Protein AF-A0A844WPY6-F1 (afdb_monomer)

Mean predicted aligned error: 6.99 Å

Sequence (270 aa):
MSWSEFEYSVANGQPLTLYEFKRQNLYYRYTNADRSIMVNNALWEAIAISDNGLSASSNNNVEIILPVTNKVVSFYRGVPPSTSVKIRIYRMHYHDNQQELRVVWVGNITEVKREKIGEAKIITTNIVNTFGRQGLRLTWGRKCPHALYDSRCKVKARHYVISGLEITALDGKSITFNVPQDINNGYFSGGYIEYEFEGLTERRGIRMHNNNNLSLYGGTYGLSVGLIINVYPGCDNTINTCENKFNNHLNYGGCPHMPGKSPYSITKLF

Foldseek 3Di:
DDPVVQVPDPPNFAKWKKKWKDDPPDIQIATCDPQWDQAPNDIHGYAPKDWPDDDPDDWDWIKIKGFCPDPVNVCQPAFHFQDWIKMWMWMDGPPPPVSDTDTPFIWTFDHWDDPDPGMIITTTGGPVVVVVPDPPPDDAAQFFPDAPCDPLQVQHQVVAKDWFWFFADFDQFKTFTQDDPVDDFFFLAQWWKWFDAPNDITIWGFHGGDHRMTGTDSGQPRHDGGTTMMGTTRDPRHLVCSCPVRVRSVSRRHDNPPDPDDPPPPDPPD

Secondary structure (DSSP, 8-state):
--HHHHHT-SS---EEEEEEEEETTEEEEEESSSS-EEETTEEEEE---EES---SSTTPPPEEEEETTSHHHHTTSSSPPSS--EEEEEEEETT-TT---EEEEEEEEEEEEEEETTEEEEEEEEGGGGTTS--------SS--SPTTSTTT---GGGT-EEEEEEEEE-SSEEEE---TT--TTTTTT-EEEEEETTEEEEEEEEEEETTEEEETTTTTT--TT-EEEEE----S-HHHHHHTTS-GGG--S-TT--SS-TTS-----

Structure (mmCIF, N/CA/C/O backbone):
data_AF-A0A844WPY6-F1
#
_entry.id   AF-A0A844WPY6-F1
#
loop_
_atom_site.group_PDB
_atom_site.id
_atom_site.type_symbol
_atom_site.label_atom_id
_atom_site.label_alt_id
_atom_site.label_comp_id
_atom_site.label_asym_id
_atom_site.label_entity_id
_atom_site.label_seq_id
_atom_site.pdbx_PDB_ins_code
_atom_site.Cartn_x
_atom_site.Cartn_y
_atom_site.Cartn_z
_atom_site.occupancy
_atom_site.B_iso_or_equiv
_atom_site.auth_seq_id
_atom_site.auth_comp_id
_atom_site.auth_asym_id
_atom_site.auth_atom_id
_atom_site.pdbx_PDB_model_num
ATOM 1 N N . MET A 1 1 ? 22.609 -19.101 -27.614 1.00 62.81 1 MET A N 1
ATOM 2 C CA . MET A 1 1 ? 23.684 -18.318 -26.995 1.00 62.81 1 MET A CA 1
ATOM 3 C C . MET A 1 1 ? 23.180 -17.870 -25.645 1.00 62.81 1 MET A C 1
ATOM 5 O O . MET A 1 1 ? 22.000 -17.557 -25.570 1.00 62.81 1 MET A O 1
ATOM 9 N N . SER A 1 2 ? 24.005 -17.935 -24.608 1.00 77.00 2 SER A N 1
ATOM 10 C CA . SER A 1 2 ? 23.631 -17.515 -23.252 1.00 77.00 2 SER A CA 1
ATOM 11 C C . SER A 1 2 ? 23.755 -15.998 -23.092 1.00 77.00 2 SER A C 1
ATOM 13 O O . SER A 1 2 ? 24.444 -15.342 -23.878 1.00 77.00 2 SER A O 1
ATOM 15 N N . TRP A 1 3 ? 23.141 -15.426 -22.052 1.00 79.94 3 TRP A N 1
ATOM 16 C CA . TRP A 1 3 ? 23.216 -13.990 -21.753 1.00 79.94 3 TRP A CA 1
ATOM 17 C C . TRP A 1 3 ? 24.647 -13.425 -21.796 1.00 79.94 3 TRP A C 1
ATOM 19 O O . TRP A 1 3 ? 24.899 -12.380 -22.395 1.00 79.94 3 TRP A O 1
ATOM 29 N N . SER A 1 4 ? 25.615 -14.143 -21.217 1.00 82.31 4 SER A N 1
ATOM 30 C CA . SER A 1 4 ? 27.017 -13.711 -21.185 1.00 82.31 4 SER A CA 1
ATOM 31 C C . SER A 1 4 ? 27.653 -13.606 -22.571 1.00 82.31 4 SER A C 1
ATOM 33 O O . SER A 1 4 ? 28.485 -12.734 -22.792 1.00 82.31 4 SER A O 1
ATOM 35 N N . GLU A 1 5 ? 27.279 -14.471 -23.515 1.00 83.38 5 GLU A N 1
ATOM 36 C CA . GLU A 1 5 ? 27.870 -14.465 -24.860 1.00 83.38 5 GLU A CA 1
ATOM 37 C C . GLU A 1 5 ? 27.478 -13.209 -25.649 1.00 83.38 5 GLU A C 1
ATOM 39 O O . GLU A 1 5 ? 28.273 -12.717 -26.448 1.00 83.38 5 GLU A O 1
ATOM 44 N N . PHE A 1 6 ? 26.287 -12.659 -25.397 1.00 84.25 6 PHE A N 1
ATOM 45 C CA . PHE A 1 6 ? 25.849 -11.398 -25.992 1.00 84.25 6 PHE A CA 1
ATOM 46 C C . PHE A 1 6 ? 26.497 -10.178 -25.332 1.00 84.25 6 PHE A C 1
ATOM 48 O O . PHE A 1 6 ? 26.943 -9.286 -26.048 1.00 84.25 6 PHE A O 1
ATOM 55 N N . GLU A 1 7 ? 26.604 -10.154 -24.000 1.00 85.25 7 GLU A N 1
ATOM 56 C CA . GLU A 1 7 ? 27.213 -9.038 -23.256 1.00 85.25 7 GLU A CA 1
ATOM 57 C C . GLU A 1 7 ? 28.718 -8.885 -23.536 1.00 85.25 7 GLU A C 1
ATOM 59 O O . GLU A 1 7 ? 29.225 -7.767 -23.600 1.00 85.25 7 GLU A O 1
ATOM 64 N N . TYR A 1 8 ? 29.442 -9.991 -23.747 1.00 85.75 8 TYR A N 1
ATOM 65 C CA . TYR A 1 8 ? 30.860 -9.954 -24.131 1.00 85.75 8 TYR A CA 1
ATOM 66 C C . TYR A 1 8 ? 31.086 -9.851 -25.648 1.00 85.75 8 TYR A C 1
ATOM 68 O O . TYR A 1 8 ? 32.232 -9.767 -26.096 1.00 85.75 8 TYR A O 1
ATOM 76 N N . SER A 1 9 ? 30.022 -9.866 -26.457 1.00 87.06 9 SER A N 1
ATOM 77 C CA . SER A 1 9 ? 30.141 -9.724 -27.906 1.00 87.06 9 SER A CA 1
ATOM 78 C C . SER A 1 9 ? 30.418 -8.277 -28.300 1.00 87.06 9 SER A C 1
ATOM 80 O O . SER A 1 9 ? 29.827 -7.341 -27.774 1.00 87.06 9 SER A O 1
ATOM 82 N N . VAL A 1 10 ? 31.259 -8.096 -29.317 1.00 86.06 10 VAL A N 1
ATOM 83 C CA . VAL A 1 10 ? 31.563 -6.773 -29.880 1.00 86.06 10 VAL A CA 1
ATOM 84 C C . VAL A 1 10 ? 30.359 -6.167 -30.618 1.00 86.06 10 VAL A C 1
ATOM 86 O O . VAL A 1 10 ? 30.230 -4.948 -30.658 1.00 86.06 10 VAL A O 1
ATOM 89 N N . ALA A 1 11 ? 29.486 -6.991 -31.214 1.00 85.44 11 ALA A N 1
ATOM 90 C CA . ALA A 1 11 ? 28.436 -6.507 -32.125 1.00 85.44 11 ALA A CA 1
ATOM 91 C C . ALA A 1 11 ? 27.080 -7.226 -32.020 1.00 85.44 11 ALA A C 1
ATOM 93 O O . ALA A 1 11 ? 26.093 -6.733 -32.560 1.00 85.44 11 ALA A O 1
ATOM 94 N N . ASN A 1 12 ? 26.995 -8.375 -31.340 1.00 84.81 12 ASN A N 1
ATOM 95 C CA . ASN A 1 12 ? 25.759 -9.168 -31.327 1.00 84.81 12 ASN A CA 1
ATOM 96 C C . ASN A 1 12 ? 24.766 -8.736 -30.233 1.00 84.81 12 ASN A C 1
ATOM 98 O O . ASN A 1 12 ? 23.645 -9.242 -30.190 1.00 84.81 12 ASN A O 1
ATOM 102 N N . GLY A 1 13 ? 25.157 -7.823 -29.340 1.00 85.12 13 GLY A N 1
ATOM 103 C CA . GLY A 1 13 ? 24.307 -7.343 -28.255 1.00 85.12 13 GLY A CA 1
ATOM 104 C C . GLY A 1 13 ? 23.135 -6.499 -28.764 1.00 85.12 13 GLY A C 1
ATOM 105 O O . GLY A 1 13 ? 23.325 -5.407 -29.290 1.00 85.12 13 GLY A O 1
ATOM 106 N N . GLN A 1 14 ? 21.908 -6.979 -28.554 1.00 88.69 14 GLN A N 1
ATOM 107 C CA . GLN A 1 14 ? 20.674 -6.228 -28.828 1.00 88.69 14 GLN A CA 1
ATOM 108 C C . GLN A 1 14 ? 19.798 -6.154 -27.572 1.00 88.69 14 GLN A C 1
ATOM 110 O O . GLN A 1 14 ? 18.845 -6.927 -27.449 1.00 88.69 14 GLN A O 1
ATOM 115 N N . PRO A 1 15 ? 20.169 -5.326 -26.580 1.00 89.19 15 PRO A N 1
ATOM 116 C CA . PRO A 1 15 ? 19.482 -5.283 -25.297 1.00 89.19 15 PRO A CA 1
ATOM 117 C C . PRO A 1 15 ? 18.082 -4.669 -25.424 1.00 89.19 15 PRO A C 1
ATOM 119 O O . PRO A 1 15 ? 17.888 -3.613 -26.022 1.00 89.19 15 PRO A O 1
ATOM 122 N N . LEU A 1 16 ? 17.119 -5.326 -24.794 1.00 91.56 16 LEU A N 1
ATOM 123 C CA . LEU A 1 16 ? 15.746 -4.890 -24.597 1.00 91.56 16 LEU A CA 1
ATOM 124 C C . LEU A 1 16 ? 15.465 -4.773 -23.104 1.00 91.56 16 LEU A C 1
ATOM 126 O O . LEU A 1 16 ? 15.948 -5.580 -22.302 1.00 91.56 16 LEU A O 1
ATOM 130 N N . THR A 1 17 ? 14.639 -3.794 -22.745 1.00 93.31 17 THR A N 1
ATOM 131 C CA . THR A 1 17 ? 14.225 -3.559 -21.364 1.00 93.31 17 THR A CA 1
ATOM 132 C C . THR A 1 17 ? 12.757 -3.926 -21.198 1.00 93.31 17 THR A C 1
ATOM 134 O O . THR A 1 17 ? 11.887 -3.517 -21.972 1.00 93.31 17 THR A O 1
ATOM 137 N N . LEU A 1 18 ? 12.474 -4.705 -20.159 1.00 94.94 18 LEU A N 1
ATOM 138 C CA . LEU A 1 18 ? 11.140 -5.192 -19.841 1.00 94.94 18 LEU A CA 1
ATOM 139 C C . LEU A 1 18 ? 10.746 -4.751 -18.436 1.00 94.94 18 LEU A C 1
ATOM 141 O O . LEU A 1 18 ? 11.525 -4.870 -17.492 1.00 94.94 18 LEU A O 1
ATOM 145 N N . TYR A 1 19 ? 9.523 -4.259 -18.294 1.00 96.12 19 TYR A N 1
ATOM 146 C CA . TYR A 1 19 ? 9.009 -3.656 -17.071 1.00 96.12 19 TYR A CA 1
ATOM 147 C C . TYR A 1 19 ? 7.803 -4.439 -16.573 1.00 96.12 19 TYR A C 1
ATOM 149 O O . TYR A 1 19 ? 6.762 -4.466 -17.228 1.00 96.12 19 TYR A O 1
ATOM 157 N N . GLU A 1 20 ? 7.932 -5.073 -15.411 1.00 96.50 20 GLU A N 1
ATOM 158 C CA . GLU A 1 20 ? 6.822 -5.744 -14.737 1.00 96.50 20 GLU A CA 1
ATOM 159 C C . GLU A 1 20 ? 6.372 -4.904 -13.544 1.00 96.50 20 GLU A C 1
ATOM 161 O O . GLU A 1 20 ? 7.093 -4.765 -12.553 1.00 96.50 20 GLU A O 1
ATOM 166 N N . PHE A 1 21 ? 5.152 -4.382 -13.618 1.00 96.69 21 PHE A N 1
ATOM 167 C CA . PHE A 1 21 ? 4.468 -3.766 -12.492 1.00 96.69 21 PHE A CA 1
ATOM 168 C C . PHE A 1 21 ? 3.496 -4.767 -11.883 1.00 96.69 21 PHE A C 1
ATOM 170 O O . PHE A 1 21 ? 2.629 -5.313 -12.565 1.00 96.69 21 PHE A O 1
ATOM 177 N N . LYS A 1 22 ? 3.606 -4.984 -10.576 1.00 95.38 22 LYS A N 1
ATOM 178 C CA . LYS A 1 22 ? 2.759 -5.913 -9.836 1.00 95.38 22 LYS A CA 1
ATOM 179 C C . LYS A 1 22 ? 1.972 -5.182 -8.760 1.00 95.38 22 LYS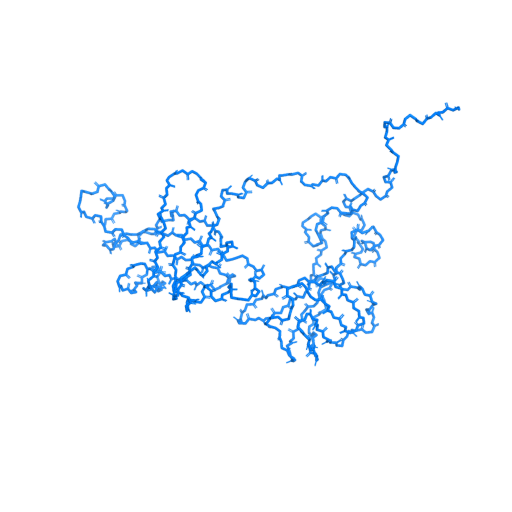 A C 1
ATOM 181 O O . LYS A 1 22 ? 2.552 -4.569 -7.859 1.00 95.38 22 LYS A O 1
ATOM 186 N N . ARG A 1 23 ? 0.649 -5.329 -8.802 1.00 93.44 23 ARG A N 1
ATOM 187 C CA . ARG A 1 23 ? -0.278 -4.890 -7.751 1.00 93.44 23 ARG A CA 1
ATOM 188 C C . ARG A 1 23 ? -1.116 -6.089 -7.323 1.00 93.44 23 ARG A C 1
ATOM 190 O O . ARG A 1 23 ? -1.951 -6.560 -8.084 1.00 93.44 23 ARG A O 1
ATOM 197 N N . GLN A 1 24 ? -0.871 -6.591 -6.112 1.00 92.25 24 GLN A N 1
ATOM 198 C CA . GLN A 1 24 ? -1.479 -7.829 -5.602 1.00 92.25 24 GLN A CA 1
ATOM 199 C C . GLN A 1 24 ? -1.304 -8.995 -6.594 1.00 92.25 24 GLN A C 1
ATOM 201 O O . GLN A 1 24 ? -0.166 -9.419 -6.807 1.00 92.25 24 GLN A O 1
ATOM 206 N N . ASN A 1 25 ? -2.389 -9.475 -7.207 1.00 90.44 25 ASN A N 1
ATOM 207 C CA . ASN A 1 25 ? -2.388 -10.566 -8.183 1.00 90.44 25 ASN A CA 1
ATOM 208 C C . ASN A 1 25 ? -2.411 -10.085 -9.644 1.00 90.44 25 ASN A C 1
ATOM 210 O O . ASN A 1 25 ? -2.343 -10.914 -10.546 1.00 90.44 25 ASN A O 1
ATOM 214 N N . LEU A 1 26 ? -2.478 -8.772 -9.890 1.00 92.25 26 LEU A N 1
ATOM 215 C CA . LEU A 1 26 ? -2.428 -8.199 -11.233 1.00 92.25 26 LEU A CA 1
ATOM 216 C C . LEU A 1 26 ? -0.991 -7.875 -11.641 1.00 92.25 26 LEU A C 1
ATOM 218 O O . LEU A 1 26 ? -0.200 -7.338 -10.855 1.00 92.25 26 LEU A O 1
ATOM 222 N N . TYR A 1 27 ? -0.693 -8.183 -12.899 1.00 94.44 27 TYR A N 1
ATOM 223 C CA . TYR A 1 27 ? 0.600 -7.987 -13.538 1.00 94.44 27 TYR A CA 1
ATOM 224 C C . TYR A 1 27 ? 0.409 -7.125 -14.783 1.00 94.44 27 TYR A C 1
ATOM 226 O O . TYR A 1 27 ? -0.382 -7.474 -15.654 1.00 94.44 27 TYR A O 1
ATOM 234 N N . TYR A 1 28 ? 1.152 -6.026 -14.871 1.00 95.56 28 TYR A N 1
ATOM 235 C CA . TYR A 1 28 ? 1.225 -5.174 -16.053 1.00 95.56 28 TYR A CA 1
ATOM 236 C C . TYR A 1 28 ? 2.637 -5.267 -16.611 1.00 95.56 28 TYR A C 1
ATOM 238 O O . TYR A 1 28 ? 3.600 -4.968 -15.900 1.00 95.56 28 TYR A O 1
ATOM 246 N N . ARG A 1 29 ? 2.758 -5.731 -17.852 1.00 96.69 29 ARG A N 1
ATOM 247 C CA . ARG A 1 29 ? 4.036 -6.059 -18.484 1.00 96.69 29 ARG A CA 1
ATOM 248 C C . ARG A 1 29 ? 4.218 -5.226 -19.734 1.00 96.69 29 ARG A C 1
ATOM 250 O O . ARG A 1 29 ? 3.429 -5.344 -20.665 1.00 96.69 29 ARG A O 1
ATOM 257 N N . TYR A 1 30 ? 5.271 -4.422 -19.745 1.00 96.81 30 TYR A N 1
ATOM 258 C CA . TYR A 1 30 ? 5.572 -3.515 -20.844 1.00 96.81 30 TYR A CA 1
ATOM 259 C C . TYR A 1 30 ? 6.996 -3.711 -21.349 1.00 96.81 30 TYR A C 1
ATOM 261 O O . TYR A 1 30 ? 7.885 -4.103 -20.592 1.00 96.81 30 TYR A O 1
ATOM 269 N N . THR A 1 31 ? 7.218 -3.405 -22.621 1.00 95.38 31 THR A N 1
ATOM 270 C CA . THR A 1 31 ? 8.538 -3.396 -23.251 1.00 95.38 31 THR A CA 1
ATOM 271 C C . THR A 1 31 ? 8.781 -2.080 -23.977 1.00 95.38 31 THR A C 1
ATOM 273 O O . THR A 1 31 ? 7.841 -1.459 -24.470 1.00 95.38 31 THR A O 1
ATOM 276 N N . ASN A 1 32 ? 10.050 -1.670 -24.033 1.00 93.06 32 ASN A N 1
ATOM 277 C CA . ASN A 1 32 ? 10.512 -0.575 -24.885 1.00 93.06 32 ASN A CA 1
ATOM 278 C C . ASN A 1 32 ? 10.782 -1.011 -26.340 1.00 93.06 32 ASN A C 1
ATOM 280 O O . ASN A 1 32 ? 11.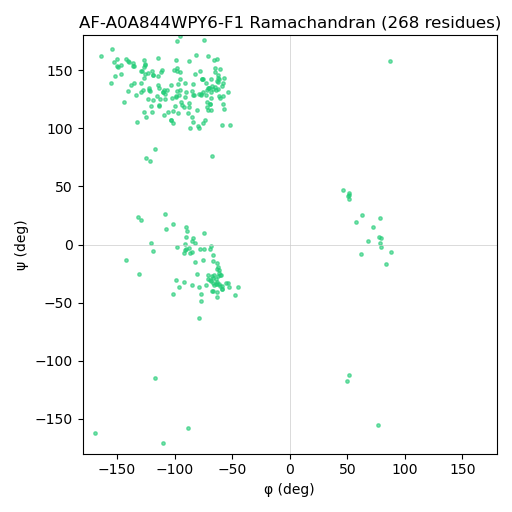238 -0.192 -27.134 1.00 93.06 32 ASN A O 1
ATOM 284 N N . ALA A 1 33 ? 10.560 -2.286 -26.677 1.00 92.25 33 ALA A N 1
ATOM 285 C CA . ALA A 1 33 ? 10.677 -2.782 -28.041 1.00 92.25 33 ALA A CA 1
ATOM 286 C C . ALA A 1 33 ? 9.648 -2.121 -28.977 1.00 92.25 33 ALA A C 1
ATOM 288 O O . ALA A 1 33 ? 8.611 -1.615 -28.549 1.00 92.25 33 ALA A O 1
ATOM 289 N N . ASP A 1 34 ? 9.928 -2.179 -30.276 1.00 91.25 34 ASP A N 1
ATOM 290 C CA . ASP A 1 34 ? 9.049 -1.701 -31.348 1.00 91.25 34 ASP A CA 1
ATOM 291 C C . ASP A 1 34 ? 7.743 -2.506 -31.460 1.00 91.25 34 ASP A C 1
ATOM 293 O O . ASP A 1 34 ? 6.722 -1.991 -31.917 1.00 91.25 34 ASP A O 1
ATOM 297 N N . ARG A 1 35 ? 7.761 -3.768 -31.020 1.00 92.75 35 ARG A N 1
ATOM 298 C CA . ARG A 1 35 ? 6.619 -4.684 -31.042 1.00 92.75 35 ARG A CA 1
ATOM 299 C C . ARG A 1 35 ? 6.464 -5.442 -29.737 1.00 92.75 35 ARG A C 1
ATOM 301 O O . ARG A 1 35 ? 7.430 -5.692 -29.020 1.00 92.75 35 ARG A O 1
ATOM 308 N N . SER A 1 36 ? 5.229 -5.846 -29.458 1.00 95.00 36 SER A N 1
ATOM 309 C CA . SER A 1 36 ? 4.936 -6.709 -28.316 1.00 95.00 36 SER A CA 1
ATOM 310 C C . SER A 1 36 ? 5.633 -8.056 -28.488 1.00 95.00 36 SER A C 1
ATOM 312 O O . SER A 1 36 ? 5.672 -8.607 -29.590 1.00 95.00 36 SER A O 1
ATOM 314 N N . ILE A 1 37 ? 6.168 -8.592 -27.396 1.00 92.38 37 ILE A N 1
ATOM 315 C CA . ILE A 1 37 ? 6.958 -9.825 -27.402 1.00 92.38 37 ILE A CA 1
ATOM 316 C C . ILE A 1 37 ? 6.396 -10.839 -26.410 1.00 92.38 37 ILE A C 1
ATOM 318 O O . ILE A 1 37 ? 5.878 -10.484 -25.351 1.00 92.38 37 ILE A O 1
ATOM 322 N N . MET A 1 38 ? 6.511 -12.119 -26.756 1.00 91.75 38 MET A N 1
ATOM 323 C CA . MET A 1 38 ? 6.132 -13.234 -25.891 1.00 91.75 38 MET A CA 1
ATOM 324 C C . MET A 1 38 ? 7.386 -13.823 -25.256 1.00 91.75 38 MET A C 1
ATOM 326 O O . MET A 1 38 ? 8.235 -14.374 -25.955 1.00 91.75 38 MET A O 1
ATOM 330 N N . VAL A 1 39 ? 7.493 -13.715 -23.932 1.00 89.38 39 VAL A N 1
ATOM 331 C CA . VAL A 1 39 ? 8.635 -14.227 -23.162 1.00 89.38 39 VAL A CA 1
ATOM 332 C C . VAL A 1 39 ? 8.108 -14.977 -21.948 1.00 89.38 39 VAL A C 1
ATOM 334 O O . VAL A 1 39 ? 7.286 -14.433 -21.207 1.00 89.38 39 VAL A O 1
ATOM 337 N N . ASN A 1 40 ? 8.564 -16.215 -21.731 1.00 86.06 40 ASN A N 1
ATOM 338 C CA . ASN A 1 40 ? 8.117 -17.074 -20.621 1.00 86.06 40 ASN A CA 1
ATOM 339 C C . ASN A 1 40 ? 6.584 -17.206 -20.520 1.00 86.06 40 ASN A C 1
ATOM 341 O O . ASN A 1 40 ? 6.009 -17.096 -19.437 1.00 86.06 40 ASN A O 1
ATOM 345 N N . ASN A 1 41 ? 5.911 -17.404 -21.660 1.00 86.62 41 ASN A N 1
ATOM 346 C CA . ASN A 1 41 ? 4.446 -17.478 -21.779 1.00 86.62 41 ASN A CA 1
ATOM 347 C C . ASN A 1 41 ? 3.690 -16.235 -21.269 1.00 86.62 41 ASN A C 1
ATOM 349 O O . ASN A 1 41 ? 2.489 -16.299 -21.011 1.00 86.62 41 ASN A O 1
ATOM 353 N N . ALA A 1 42 ? 4.369 -15.094 -21.143 1.00 91.81 42 ALA A N 1
ATOM 354 C CA . ALA A 1 42 ? 3.761 -13.813 -20.830 1.00 91.81 42 ALA A CA 1
ATOM 355 C C . ALA A 1 42 ? 3.900 -12.856 -22.018 1.00 91.81 42 ALA A C 1
ATOM 357 O O . ALA A 1 42 ? 4.979 -12.728 -22.600 1.00 91.81 42 ALA A O 1
ATOM 358 N N . LEU A 1 43 ? 2.805 -12.167 -22.346 1.00 94.81 43 LEU A N 1
ATOM 359 C CA . LEU A 1 43 ? 2.821 -11.063 -23.298 1.00 94.81 43 LEU A CA 1
ATOM 360 C C . LEU A 1 43 ? 3.402 -9.821 -22.619 1.00 94.81 43 LEU A C 1
ATOM 362 O O . LEU A 1 43 ? 2.953 -9.428 -21.540 1.00 94.81 43 LEU A O 1
ATOM 366 N N . TRP A 1 44 ? 4.390 -9.217 -23.267 1.00 95.44 44 TRP A N 1
ATOM 367 C CA . TRP A 1 44 ? 4.951 -7.922 -22.908 1.00 95.44 44 TRP A CA 1
ATOM 368 C C . TRP A 1 44 ? 4.527 -6.922 -23.971 1.00 95.44 44 TRP A C 1
ATOM 370 O O . TRP A 1 44 ? 4.941 -7.027 -25.126 1.00 95.44 44 TRP A O 1
ATOM 380 N N . GLU A 1 45 ? 3.670 -5.984 -23.585 1.00 96.75 45 GLU A N 1
ATOM 381 C CA . GLU A 1 45 ? 3.078 -5.024 -24.511 1.00 96.75 45 GLU A CA 1
ATOM 382 C C . GLU A 1 45 ? 4.083 -3.927 -24.865 1.00 96.75 45 GLU A C 1
ATOM 384 O O . GLU A 1 45 ? 4.685 -3.312 -23.979 1.00 96.75 45 GLU A O 1
ATOM 389 N N . ALA A 1 46 ? 4.265 -3.667 -26.159 1.00 95.75 46 ALA A N 1
ATOM 390 C CA . ALA A 1 46 ? 5.072 -2.539 -26.606 1.00 95.75 46 ALA A CA 1
ATOM 391 C C . ALA A 1 46 ? 4.333 -1.229 -26.347 1.00 95.75 46 ALA A C 1
ATOM 393 O O . ALA A 1 46 ? 3.213 -1.014 -26.816 1.00 95.75 46 ALA A O 1
ATOM 394 N N . ILE A 1 47 ? 4.976 -0.347 -25.591 1.00 95.00 47 ILE A N 1
ATOM 395 C CA . ILE A 1 47 ? 4.473 0.991 -25.306 1.00 95.00 47 ILE A CA 1
ATOM 396 C C . ILE A 1 47 ? 5.646 1.967 -25.288 1.00 95.00 47 ILE A C 1
ATOM 398 O O . ILE A 1 47 ? 6.792 1.569 -25.093 1.00 95.00 47 ILE A O 1
ATOM 402 N N . ALA A 1 48 ? 5.362 3.258 -25.454 1.00 92.25 48 ALA A N 1
ATOM 403 C CA . ALA A 1 48 ? 6.344 4.321 -25.268 1.00 92.25 48 ALA A CA 1
ATOM 404 C C . ALA A 1 48 ? 6.746 4.432 -23.782 1.00 92.25 48 ALA A C 1
ATOM 406 O O . ALA A 1 48 ? 6.259 5.300 -23.058 1.00 92.25 48 ALA A O 1
ATOM 407 N N . ILE A 1 49 ? 7.585 3.504 -23.321 1.00 94.31 49 ILE A N 1
ATOM 408 C CA . ILE A 1 49 ? 8.181 3.475 -21.988 1.00 94.31 49 ILE A CA 1
ATOM 409 C C . ILE A 1 49 ? 9.672 3.782 -22.091 1.00 94.31 49 ILE A C 1
ATOM 411 O O . ILE A 1 49 ? 10.386 3.209 -22.915 1.00 94.31 49 ILE A O 1
ATOM 415 N N . SER A 1 50 ? 10.148 4.672 -21.232 1.00 92.81 50 SER A N 1
ATOM 416 C CA . SER A 1 50 ? 11.571 4.971 -21.098 1.00 92.81 50 SER A CA 1
ATOM 417 C C . SER A 1 50 ? 11.944 5.155 -19.635 1.00 92.81 50 SER A C 1
ATOM 419 O O . SER A 1 50 ? 11.094 5.455 -18.795 1.00 92.81 50 SER A O 1
ATOM 421 N N . ASP A 1 51 ? 13.217 4.955 -19.324 1.00 91.94 51 ASP A N 1
ATOM 422 C CA . ASP A 1 51 ? 13.787 5.176 -18.003 1.00 91.94 51 ASP A CA 1
ATOM 423 C C . ASP A 1 51 ? 15.003 6.107 -18.087 1.00 91.94 51 ASP A C 1
ATOM 425 O O . ASP A 1 51 ? 15.621 6.259 -19.140 1.00 91.94 51 ASP A O 1
ATOM 429 N N . ASN A 1 52 ? 15.359 6.741 -16.971 1.00 88.69 52 ASN A N 1
ATOM 430 C CA . ASN A 1 52 ? 16.540 7.606 -16.873 1.00 88.69 52 ASN A CA 1
ATOM 431 C C . ASN A 1 52 ? 17.880 6.840 -16.820 1.00 88.69 52 ASN A C 1
ATOM 433 O O . ASN A 1 52 ? 18.924 7.448 -16.576 1.00 88.69 52 ASN A O 1
ATOM 437 N N . GLY A 1 53 ? 17.861 5.528 -17.060 1.00 83.00 53 GLY A N 1
ATOM 438 C CA . GLY A 1 53 ? 19.014 4.652 -16.983 1.00 83.00 53 GLY A CA 1
ATOM 439 C C . GLY A 1 53 ? 19.254 4.110 -15.576 1.00 83.00 53 GLY A C 1
ATOM 440 O O . GLY A 1 53 ? 18.859 4.673 -14.556 1.00 83.00 53 GLY A O 1
ATOM 441 N N . LEU A 1 54 ? 19.971 2.989 -15.527 1.00 75.06 54 LEU A N 1
ATOM 442 C CA . LEU A 1 54 ? 20.417 2.357 -14.290 1.00 75.06 54 LEU A CA 1
ATOM 443 C C . LEU A 1 54 ? 21.890 2.699 -14.081 1.00 75.06 54 LEU A C 1
ATOM 445 O O . LEU A 1 54 ? 22.759 2.144 -14.752 1.00 75.06 54 LEU A O 1
ATOM 449 N N . SER A 1 55 ? 22.184 3.616 -13.166 1.00 67.44 55 SER A N 1
ATOM 450 C CA . SER A 1 55 ? 23.557 3.874 -12.734 1.00 67.44 55 SER A CA 1
ATOM 451 C C . SER A 1 55 ? 23.958 2.887 -11.636 1.00 67.44 55 SER A C 1
ATOM 453 O O . SER A 1 55 ? 23.186 2.602 -10.722 1.00 67.44 55 SER A O 1
ATOM 455 N N . ALA A 1 56 ? 25.187 2.368 -11.723 1.00 58.44 56 ALA A N 1
ATOM 456 C CA . ALA A 1 56 ? 25.717 1.319 -10.845 1.00 58.44 56 ALA A CA 1
ATOM 457 C C . ALA A 1 56 ? 25.937 1.751 -9.378 1.00 58.44 56 ALA A C 1
ATOM 459 O O . ALA A 1 56 ? 26.359 0.938 -8.557 1.00 58.44 56 ALA A O 1
ATOM 460 N N . SER A 1 57 ? 25.671 3.013 -9.022 1.00 60.03 57 SER A N 1
ATOM 461 C CA . SER A 1 57 ? 25.718 3.452 -7.628 1.00 60.03 57 SER A CA 1
ATOM 462 C C . SER A 1 57 ? 24.483 2.967 -6.851 1.00 60.03 57 SER A C 1
ATOM 464 O O . SER A 1 57 ? 23.365 2.885 -7.352 1.00 60.03 57 SER A O 1
ATOM 466 N N . SER A 1 58 ? 24.700 2.589 -5.595 1.00 55.25 58 SER A N 1
ATOM 467 C CA . SER A 1 58 ? 23.831 1.711 -4.798 1.00 55.25 58 SER A CA 1
ATOM 468 C C . SER A 1 58 ? 22.463 2.277 -4.380 1.00 55.25 58 SER A C 1
ATOM 470 O O . SER A 1 58 ? 21.673 1.541 -3.793 1.00 55.25 58 SER A O 1
ATOM 472 N N . ASN A 1 59 ? 22.149 3.541 -4.684 1.00 59.22 59 ASN A N 1
ATOM 473 C CA . ASN A 1 59 ? 21.008 4.262 -4.101 1.00 59.22 59 ASN A CA 1
ATOM 474 C C . ASN A 1 59 ? 20.083 4.949 -5.117 1.00 59.22 59 ASN A C 1
ATOM 476 O O . ASN A 1 59 ? 19.337 5.863 -4.762 1.00 59.22 59 ASN A O 1
ATOM 480 N N . ASN A 1 60 ? 20.099 4.525 -6.379 1.00 73.50 60 ASN A N 1
ATOM 481 C CA . ASN A 1 60 ? 19.368 5.266 -7.400 1.00 73.50 60 ASN A CA 1
ATOM 482 C C . ASN A 1 60 ? 17.914 4.810 -7.514 1.00 73.50 60 ASN A C 1
ATOM 484 O O . ASN A 1 60 ? 17.594 3.641 -7.765 1.00 73.50 60 ASN A O 1
ATOM 488 N N . ASN A 1 61 ? 17.036 5.783 -7.309 1.00 84.44 61 ASN A N 1
ATOM 489 C CA . ASN A 1 61 ? 15.657 5.740 -7.753 1.00 84.44 61 ASN A CA 1
ATOM 490 C C . ASN A 1 61 ? 15.644 5.781 -9.281 1.00 84.44 61 ASN A C 1
ATOM 492 O O . ASN A 1 61 ? 16.370 6.573 -9.881 1.00 84.44 61 ASN A O 1
ATOM 496 N N . VAL A 1 62 ? 14.810 4.949 -9.895 1.00 89.62 62 VAL A N 1
ATOM 497 C CA . VAL A 1 62 ? 14.615 4.963 -11.347 1.00 89.62 62 VAL A CA 1
ATOM 498 C C . VAL A 1 62 ? 13.391 5.812 -11.644 1.00 89.62 62 VAL A C 1
ATOM 500 O O . VAL A 1 62 ? 12.328 5.611 -11.043 1.00 89.62 62 VAL A O 1
ATOM 503 N N . GLU A 1 63 ? 13.543 6.768 -12.547 1.00 92.88 63 GLU A N 1
ATOM 504 C CA . GLU A 1 63 ? 12.430 7.540 -13.083 1.00 92.88 63 GLU A CA 1
ATOM 505 C C . GLU A 1 63 ? 11.972 6.881 -14.373 1.00 92.88 63 GLU A C 1
ATOM 507 O O . GLU A 1 63 ? 12.764 6.718 -15.298 1.00 92.88 63 GLU A O 1
ATOM 512 N N . ILE A 1 64 ? 10.698 6.498 -14.428 1.00 94.31 64 ILE A N 1
ATOM 513 C CA . ILE A 1 64 ? 10.115 5.830 -15.594 1.00 94.31 64 ILE A CA 1
ATOM 514 C C . ILE A 1 64 ? 9.061 6.737 -16.195 1.00 94.31 64 ILE A C 1
ATOM 516 O O . ILE A 1 64 ? 8.154 7.189 -15.497 1.00 94.31 64 ILE A O 1
ATOM 520 N N . ILE A 1 65 ? 9.159 6.982 -17.491 1.00 95.44 65 ILE A N 1
ATOM 521 C CA . ILE A 1 65 ? 8.211 7.786 -18.249 1.00 95.44 65 ILE A CA 1
ATOM 522 C C . ILE A 1 65 ? 7.258 6.836 -18.967 1.00 95.44 65 ILE A C 1
ATOM 524 O O . ILE A 1 65 ? 7.679 5.903 -19.647 1.00 95.44 65 ILE A O 1
ATOM 528 N N . LEU A 1 66 ? 5.961 7.069 -18.779 1.00 95.38 66 LEU A N 1
ATOM 529 C CA . LEU A 1 66 ? 4.875 6.306 -19.386 1.00 95.38 66 LEU A CA 1
ATOM 530 C C . LEU A 1 66 ? 3.781 7.245 -19.909 1.00 95.38 66 LEU A C 1
ATOM 532 O O . LEU A 1 66 ? 3.612 8.342 -19.371 1.00 95.38 66 LEU A O 1
ATOM 536 N N . PRO A 1 67 ? 2.963 6.817 -20.886 1.00 94.75 67 PRO A N 1
ATOM 537 C CA . PRO A 1 67 ? 1.807 7.593 -21.313 1.00 94.75 67 PRO A CA 1
ATOM 538 C C . PRO A 1 67 ? 0.797 7.770 -20.171 1.00 94.75 67 PRO A C 1
ATOM 540 O O . PRO A 1 67 ? 0.541 6.843 -19.398 1.00 94.75 67 PRO A O 1
ATOM 543 N N . VAL A 1 68 ? 0.153 8.937 -20.087 1.00 93.06 68 VAL A N 1
ATOM 544 C CA . VAL A 1 68 ? -0.838 9.251 -19.028 1.00 93.06 68 VAL A CA 1
ATOM 545 C C . VAL A 1 68 ? -2.053 8.314 -19.048 1.00 93.06 68 VAL A C 1
ATOM 547 O O . VAL A 1 68 ? -2.726 8.133 -18.028 1.00 93.06 68 VAL A O 1
ATOM 550 N N . THR A 1 69 ? -2.342 7.720 -20.205 1.00 92.94 69 THR A N 1
ATOM 551 C CA . THR A 1 69 ? -3.420 6.747 -20.418 1.00 92.94 69 THR A CA 1
ATOM 552 C C . THR A 1 69 ? -3.105 5.362 -19.852 1.00 92.94 69 THR A C 1
ATOM 554 O O . THR A 1 69 ? -4.017 4.552 -19.709 1.00 92.94 69 THR A O 1
ATOM 557 N N . ASN A 1 70 ? -1.847 5.080 -19.493 1.00 94.31 70 ASN A N 1
ATOM 558 C CA . ASN A 1 70 ? -1.439 3.775 -18.984 1.00 94.31 70 ASN A CA 1
ATOM 559 C C . ASN A 1 70 ? -2.157 3.423 -17.666 1.00 94.31 70 ASN A C 1
ATOM 561 O O . ASN A 1 70 ? -2.298 4.258 -16.763 1.00 94.31 70 ASN A O 1
ATOM 565 N N . LYS A 1 71 ? -2.568 2.155 -17.512 1.00 91.81 71 LYS A N 1
ATOM 566 C CA . LYS A 1 71 ? -3.303 1.691 -16.324 1.00 91.81 71 LYS A CA 1
ATOM 567 C C . LYS A 1 71 ? -2.500 1.876 -15.031 1.00 91.81 71 LYS A C 1
ATOM 569 O O . LYS A 1 71 ? -3.081 2.278 -14.025 1.00 91.81 71 LYS A O 1
ATOM 574 N N . VAL A 1 72 ? -1.177 1.696 -15.052 1.00 93.62 72 VAL A N 1
ATOM 575 C CA . VAL A 1 72 ? -0.313 1.901 -13.871 1.00 93.62 72 VAL A CA 1
ATOM 576 C C . VAL A 1 72 ? -0.337 3.361 -13.413 1.00 93.62 72 VAL A C 1
ATOM 578 O O . VAL A 1 72 ? -0.453 3.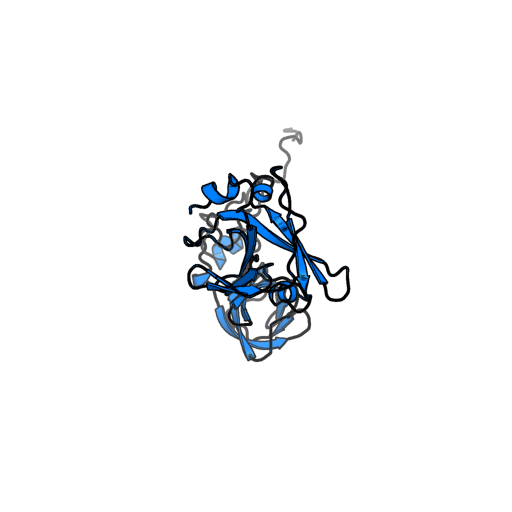639 -12.220 1.00 93.62 72 VAL A O 1
ATOM 581 N N . VAL A 1 73 ? -0.307 4.303 -14.358 1.00 93.56 73 VAL A N 1
ATOM 582 C CA . VAL A 1 73 ? -0.391 5.747 -14.084 1.00 93.56 73 VAL A CA 1
ATOM 583 C C . VAL A 1 73 ? -1.769 6.128 -13.535 1.00 93.56 73 VAL A C 1
ATOM 585 O O . VAL A 1 73 ? -1.882 7.034 -12.701 1.00 93.56 73 VAL A O 1
ATOM 588 N N . SER A 1 74 ? -2.825 5.440 -13.978 1.00 90.69 74 SER A N 1
ATOM 589 C CA . SER A 1 74 ? -4.199 5.700 -13.535 1.00 90.69 74 SER A CA 1
ATOM 590 C C . SER A 1 74 ? -4.412 5.430 -12.040 1.00 90.69 74 SER A C 1
ATOM 592 O O . SER A 1 74 ? -5.182 6.154 -11.409 1.00 90.69 74 SER A O 1
ATOM 594 N N . PHE A 1 75 ? -3.660 4.494 -11.441 1.00 90.31 75 PHE A N 1
ATOM 595 C CA . PHE A 1 75 ? -3.740 4.188 -10.005 1.00 90.31 75 PHE A CA 1
ATOM 596 C C . PHE A 1 75 ? -3.428 5.389 -9.109 1.00 90.31 75 PHE A C 1
ATOM 598 O O . PHE A 1 75 ? -3.921 5.467 -7.991 1.00 90.31 75 PHE A O 1
ATOM 605 N N . TYR A 1 76 ? -2.635 6.339 -9.605 1.00 91.12 76 TYR A N 1
ATOM 606 C CA . TYR A 1 76 ? -2.189 7.518 -8.863 1.00 91.12 76 TYR A CA 1
ATOM 607 C C . TYR A 1 76 ? -2.870 8.803 -9.363 1.00 91.12 76 TYR A C 1
ATOM 609 O O . TYR A 1 76 ? -2.271 9.879 -9.342 1.00 91.12 76 TYR A O 1
ATOM 617 N N . ARG A 1 77 ? -4.075 8.714 -9.945 1.00 86.31 77 ARG A N 1
ATOM 618 C CA . ARG A 1 77 ? -4.835 9.900 -10.393 1.00 86.31 77 ARG A CA 1
ATOM 619 C C . ARG A 1 77 ? -5.663 10.525 -9.266 1.00 86.31 77 ARG A C 1
ATO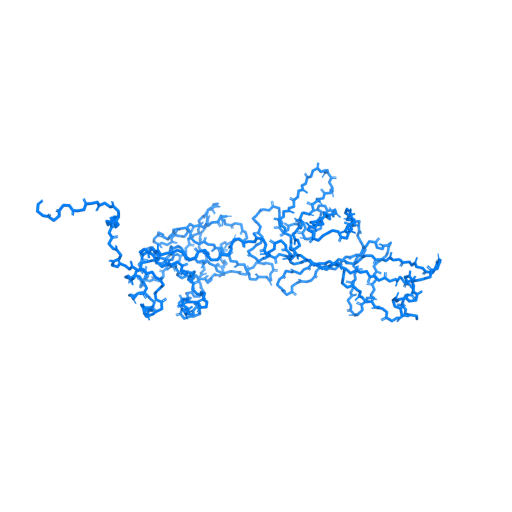M 621 O O . ARG A 1 77 ? -5.814 11.739 -9.244 1.00 86.31 77 ARG A O 1
ATOM 628 N N . GLY A 1 78 ? -6.192 9.701 -8.365 1.00 83.88 78 GLY A N 1
ATOM 629 C CA . GLY A 1 78 ? -6.977 10.132 -7.210 1.00 83.88 78 GLY A CA 1
ATOM 630 C C . GLY A 1 78 ? -6.286 9.745 -5.911 1.00 83.88 78 GLY A C 1
ATOM 631 O O . GLY A 1 78 ? -5.196 10.220 -5.603 1.00 83.88 78 GLY A O 1
ATOM 632 N N . VAL A 1 79 ? -6.920 8.852 -5.158 1.00 85.69 79 VAL A N 1
ATOM 633 C CA . VAL A 1 79 ? -6.332 8.286 -3.942 1.00 85.69 79 VAL A CA 1
ATOM 634 C C . VAL A 1 79 ? -5.328 7.203 -4.342 1.00 85.69 79 VAL A C 1
ATOM 636 O O . VAL A 1 79 ? -5.693 6.330 -5.132 1.00 85.69 79 VAL A O 1
ATOM 639 N N . PRO A 1 80 ? -4.085 7.232 -3.827 1.00 87.38 80 PRO A N 1
ATOM 640 C CA . PRO A 1 80 ? -3.119 6.182 -4.116 1.00 87.38 80 PRO A CA 1
ATOM 641 C C . PRO A 1 80 ? -3.636 4.819 -3.624 1.00 87.38 80 PRO A C 1
ATOM 643 O O . PRO A 1 80 ? -4.380 4.759 -2.641 1.00 87.38 80 PRO A O 1
ATOM 646 N N . PRO A 1 81 ? -3.235 3.719 -4.279 1.00 89.75 81 PRO A N 1
ATOM 647 C CA . PRO A 1 81 ? -3.672 2.380 -3.901 1.00 89.75 81 PRO A CA 1
ATOM 648 C C . PRO A 1 81 ? -3.210 2.026 -2.482 1.00 89.75 81 PRO A C 1
ATOM 650 O O . PRO A 1 81 ? -2.111 2.397 -2.065 1.00 89.75 81 PRO A O 1
ATOM 653 N N . SER A 1 82 ? -4.023 1.265 -1.746 1.00 89.75 82 SER A N 1
ATOM 654 C CA . SER A 1 82 ? -3.701 0.859 -0.368 1.00 89.75 82 SER A CA 1
ATOM 655 C C . SER A 1 82 ? -2.501 -0.085 -0.278 1.00 89.75 82 SER A C 1
ATOM 657 O O . SER A 1 82 ? -1.771 -0.086 0.715 1.00 89.75 82 SER A O 1
ATOM 659 N N . THR A 1 83 ? -2.267 -0.877 -1.324 1.00 91.31 83 THR A N 1
ATOM 660 C CA . THR A 1 83 ? -1.090 -1.740 -1.451 1.00 91.31 83 THR A CA 1
ATOM 661 C C . THR A 1 83 ? -0.067 -1.137 -2.402 1.00 91.31 83 THR A C 1
ATOM 663 O O . THR A 1 83 ? -0.419 -0.697 -3.497 1.00 91.31 83 THR A O 1
ATOM 666 N N . SER A 1 84 ? 1.212 -1.197 -2.030 1.00 91.31 84 SER A N 1
ATOM 667 C CA . SER A 1 84 ? 2.306 -0.696 -2.864 1.00 91.31 84 SER A CA 1
ATOM 668 C C . SER A 1 84 ? 2.400 -1.445 -4.197 1.00 91.31 84 SER A C 1
ATOM 670 O O . SER A 1 84 ? 2.423 -2.680 -4.212 1.00 91.31 84 SER A O 1
ATOM 672 N N . VAL A 1 85 ? 2.542 -0.704 -5.297 1.00 94.94 85 VAL A N 1
ATOM 673 C CA . VAL A 1 85 ? 2.823 -1.271 -6.620 1.00 94.94 85 VAL A CA 1
ATOM 674 C C . VAL A 1 85 ? 4.317 -1.569 -6.722 1.00 94.94 85 VAL A C 1
ATOM 676 O O . VAL A 1 85 ? 5.149 -0.660 -6.656 1.00 94.94 85 VAL A O 1
ATOM 679 N N . LYS A 1 86 ? 4.649 -2.854 -6.849 1.00 95.25 86 LYS A N 1
ATOM 680 C CA . LYS A 1 86 ? 6.024 -3.332 -7.020 1.00 95.25 86 LYS A CA 1
ATOM 681 C C . LYS A 1 86 ? 6.421 -3.214 -8.477 1.00 95.25 86 LYS A C 1
ATOM 683 O O . LYS A 1 86 ? 5.594 -3.436 -9.356 1.00 95.25 86 LYS A O 1
ATOM 688 N N . ILE A 1 87 ? 7.688 -2.941 -8.717 1.00 94.75 87 ILE A N 1
ATOM 689 C CA . ILE A 1 87 ? 8.259 -2.887 -10.053 1.00 94.75 87 ILE A CA 1
ATOM 690 C C . ILE A 1 87 ? 9.516 -3.749 -10.116 1.00 94.75 87 ILE A C 1
ATOM 692 O O . ILE A 1 87 ? 10.334 -3.756 -9.192 1.00 94.75 87 ILE A O 1
ATOM 696 N N . ARG A 1 88 ? 9.657 -4.475 -11.223 1.00 94.38 88 ARG A N 1
ATOM 697 C CA . ARG A 1 88 ? 10.870 -5.195 -11.604 1.00 94.38 88 ARG A CA 1
ATOM 698 C C . ARG A 1 88 ? 11.234 -4.826 -13.031 1.00 94.38 88 ARG A C 1
ATOM 700 O O . ARG A 1 88 ? 10.376 -4.863 -13.910 1.00 94.38 88 ARG A O 1
ATOM 707 N N . ILE A 1 89 ? 12.498 -4.484 -13.234 1.00 93.88 89 ILE A N 1
ATOM 708 C CA . ILE A 1 89 ? 13.062 -4.181 -14.545 1.00 93.88 89 ILE A CA 1
ATOM 709 C C . ILE A 1 89 ? 13.975 -5.337 -14.927 1.00 93.88 89 ILE A C 1
ATOM 711 O O . ILE A 1 89 ? 14.883 -5.700 -14.170 1.00 93.88 89 ILE A O 1
ATOM 715 N N . TYR A 1 90 ? 13.722 -5.906 -16.096 1.00 93.56 90 TYR A N 1
ATOM 716 C CA . TYR A 1 90 ? 14.508 -6.977 -16.678 1.00 93.56 90 TYR A CA 1
ATOM 717 C C . TYR A 1 90 ? 15.258 -6.471 -17.905 1.00 93.56 90 TYR A C 1
ATOM 719 O O . TYR A 1 90 ? 14.773 -5.590 -18.617 1.00 93.56 90 TYR A O 1
ATOM 727 N N . ARG A 1 91 ? 16.418 -7.071 -18.168 1.00 91.81 91 ARG A N 1
ATOM 728 C CA . ARG A 1 91 ? 17.107 -6.991 -19.452 1.00 91.81 91 ARG A CA 1
ATOM 729 C C . ARG A 1 91 ? 17.144 -8.363 -20.109 1.00 91.81 91 ARG A C 1
ATOM 731 O O . ARG A 1 91 ? 17.222 -9.383 -19.424 1.00 91.81 91 ARG A O 1
ATOM 738 N N . MET A 1 92 ? 17.040 -8.342 -21.429 1.00 90.75 92 MET A N 1
ATOM 739 C CA . MET A 1 92 ? 17.046 -9.500 -22.320 1.00 90.75 92 MET A CA 1
ATOM 740 C C . MET A 1 92 ? 17.662 -9.078 -23.654 1.00 90.75 92 MET A C 1
ATOM 742 O O . MET A 1 92 ? 17.565 -7.909 -24.012 1.00 90.75 92 MET A O 1
ATOM 746 N N . HIS A 1 93 ? 18.267 -9.997 -24.404 1.00 90.06 93 HIS A N 1
ATOM 747 C CA . HIS A 1 93 ? 18.660 -9.723 -25.784 1.00 90.06 93 HIS A CA 1
ATOM 748 C C . HIS A 1 93 ? 17.611 -10.248 -26.757 1.00 90.06 93 HIS A C 1
ATOM 750 O O . HIS A 1 93 ? 17.097 -11.349 -26.584 1.00 90.06 93 HIS A O 1
ATOM 756 N N . TYR A 1 94 ? 17.297 -9.479 -27.800 1.00 85.38 94 TYR A N 1
ATOM 757 C CA . TYR A 1 94 ? 16.244 -9.852 -28.749 1.00 85.38 94 TYR A CA 1
ATOM 758 C C . TYR A 1 94 ? 16.496 -11.208 -29.442 1.00 85.38 94 TYR A C 1
ATOM 760 O O . TYR A 1 94 ? 15.571 -11.996 -29.621 1.00 85.38 94 TYR A O 1
ATOM 768 N N . HIS A 1 95 ? 17.751 -11.505 -29.791 1.00 82.69 95 HIS A N 1
ATOM 769 C CA . HIS A 1 95 ? 18.155 -12.764 -30.432 1.00 82.69 95 HIS A CA 1
ATOM 770 C C . HIS A 1 95 ? 18.545 -13.878 -29.448 1.00 82.69 95 HIS A C 1
ATOM 772 O O . HIS A 1 95 ? 19.160 -14.872 -29.844 1.00 82.69 95 HIS A O 1
ATOM 778 N N . ASP A 1 96 ? 18.198 -13.737 -28.169 1.00 83.81 96 ASP A N 1
ATOM 779 C CA . ASP A 1 96 ? 18.412 -14.799 -27.199 1.00 83.81 96 ASP A CA 1
ATOM 780 C C . ASP A 1 96 ? 17.326 -15.883 -27.302 1.00 83.81 96 ASP A C 1
ATOM 782 O O . ASP A 1 96 ? 16.214 -15.754 -26.786 1.00 83.81 96 ASP A O 1
ATOM 786 N N . ASN A 1 97 ? 17.679 -17.000 -27.944 1.00 77.06 97 ASN A N 1
ATOM 787 C CA . ASN A 1 97 ? 16.815 -18.176 -28.067 1.00 77.06 97 ASN A CA 1
ATOM 788 C C . ASN A 1 97 ? 16.481 -18.835 -26.716 1.00 77.06 97 ASN A C 1
ATOM 790 O O . ASN A 1 97 ? 15.509 -19.583 -26.643 1.00 77.06 97 ASN A O 1
ATOM 794 N N . GLN A 1 98 ? 17.279 -18.604 -25.668 1.00 81.81 98 GLN A N 1
ATOM 795 C CA . GLN A 1 98 ? 17.014 -19.122 -24.323 1.00 81.81 98 GLN A CA 1
ATOM 796 C C . GLN A 1 98 ? 16.071 -18.217 -23.522 1.00 81.81 98 GLN A C 1
ATOM 798 O O . GLN A 1 98 ? 15.638 -18.621 -22.443 1.00 81.81 98 GLN A O 1
ATOM 803 N N . GLN A 1 99 ? 15.716 -17.040 -24.057 1.00 82.50 99 GLN A N 1
ATOM 804 C CA . GLN A 1 99 ? 14.822 -16.073 -23.418 1.00 82.50 99 GLN A CA 1
ATOM 805 C C . GLN A 1 99 ? 15.249 -15.739 -21.978 1.00 82.50 99 GLN A C 1
ATOM 807 O O . GLN A 1 99 ? 14.431 -15.676 -21.052 1.00 82.50 99 GLN A O 1
ATOM 812 N N . GLU A 1 100 ? 16.552 -15.553 -21.764 1.00 87.25 100 GLU A N 1
ATOM 813 C CA . GLU A 1 100 ? 17.120 -15.372 -20.440 1.00 87.25 100 GLU A CA 1
ATOM 814 C C . GLU A 1 100 ? 16.794 -13.971 -19.896 1.00 87.25 100 GLU A C 1
ATOM 816 O O . GLU A 1 100 ? 17.335 -12.951 -20.321 1.00 87.25 100 GLU A O 1
ATOM 821 N N . LEU A 1 101 ? 15.885 -13.916 -18.918 1.00 88.75 101 LEU A N 1
ATOM 822 C CA . LEU A 1 101 ? 15.492 -12.678 -18.248 1.00 88.75 101 LEU A CA 1
ATOM 823 C C . LEU A 1 101 ? 16.403 -12.387 -17.054 1.00 88.75 101 LEU A C 1
ATOM 825 O O . LEU A 1 101 ? 16.330 -13.060 -16.021 1.00 88.75 101 LEU A O 1
ATOM 829 N N . ARG A 1 102 ? 17.195 -11.316 -17.136 1.00 90.38 102 ARG A N 1
ATOM 830 C CA . ARG A 1 102 ? 18.010 -10.845 -16.010 1.00 90.38 102 ARG A CA 1
ATOM 831 C C . ARG A 1 102 ? 17.341 -9.682 -15.300 1.00 90.38 102 ARG 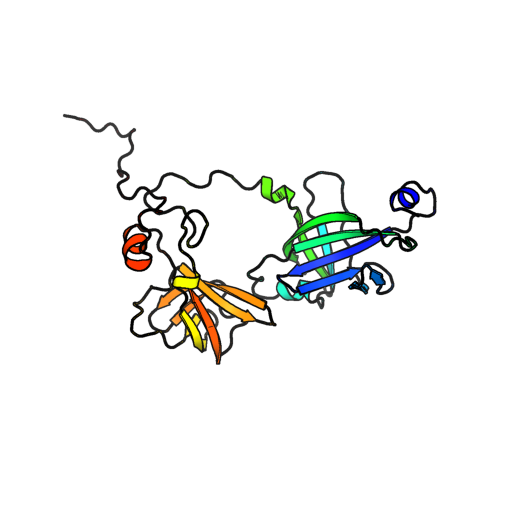A C 1
ATOM 833 O O . ARG A 1 102 ? 17.116 -8.631 -15.887 1.00 90.38 102 ARG A O 1
ATOM 840 N N . VAL A 1 103 ? 17.026 -9.864 -14.015 1.00 91.81 103 VAL A N 1
ATOM 841 C CA . VAL A 1 103 ? 16.516 -8.781 -13.160 1.00 91.81 103 VAL A CA 1
ATOM 842 C C . VAL A 1 103 ? 17.656 -7.810 -12.890 1.00 91.81 103 VAL A C 1
ATOM 844 O O . VAL A 1 103 ? 18.625 -8.174 -12.228 1.00 91.81 103 VAL A O 1
ATOM 847 N N . VAL A 1 104 ? 17.526 -6.578 -13.371 1.00 90.00 104 VAL A N 1
ATOM 848 C CA . VAL A 1 104 ? 18.548 -5.542 -13.165 1.00 90.00 104 VAL A CA 1
ATOM 849 C C . VAL A 1 104 ? 18.166 -4.614 -12.023 1.00 90.00 104 VAL A C 1
ATOM 851 O O . VAL A 1 104 ? 19.034 -4.102 -11.320 1.00 90.00 104 VAL A O 1
ATOM 854 N N . TRP A 1 105 ? 16.867 -4.411 -11.794 1.00 90.69 105 TRP A N 1
ATOM 855 C CA . TRP A 1 105 ? 16.412 -3.504 -10.750 1.00 90.69 105 TRP A CA 1
ATOM 856 C C . TRP A 1 105 ? 15.044 -3.902 -10.184 1.00 90.69 105 TRP A C 1
ATOM 858 O O . TRP A 1 105 ? 14.174 -4.406 -10.898 1.00 90.69 105 TRP A O 1
ATOM 868 N N . VAL A 1 106 ? 14.855 -3.675 -8.881 1.00 91.94 106 VAL A N 1
ATOM 869 C CA . VAL A 1 106 ? 13.610 -3.956 -8.153 1.00 91.94 106 VAL A CA 1
ATOM 870 C C . VAL A 1 106 ? 13.301 -2.812 -7.195 1.00 91.94 106 VAL A C 1
ATOM 872 O O . VAL A 1 106 ? 14.169 -2.355 -6.448 1.00 91.94 106 VAL A O 1
ATOM 875 N N . GLY A 1 107 ? 12.035 -2.412 -7.140 1.00 92.12 107 GLY A N 1
ATOM 876 C CA . GLY A 1 107 ? 11.589 -1.390 -6.205 1.00 92.12 107 GLY A CA 1
ATOM 877 C C . GLY A 1 107 ? 10.077 -1.261 -6.114 1.00 92.12 107 GLY A C 1
ATOM 878 O O . GLY A 1 107 ? 9.326 -2.161 -6.497 1.00 92.12 107 GLY A O 1
ATOM 879 N N . ASN A 1 108 ? 9.630 -0.129 -5.580 1.00 93.50 108 ASN A N 1
ATOM 880 C CA . ASN A 1 108 ? 8.216 0.224 -5.471 1.00 93.50 108 ASN A CA 1
ATOM 881 C C . ASN A 1 108 ? 7.974 1.618 -6.042 1.00 93.50 108 ASN A C 1
ATOM 883 O O . ASN A 1 108 ? 8.838 2.487 -5.934 1.00 93.50 108 ASN A O 1
ATOM 887 N N . ILE A 1 109 ? 6.783 1.852 -6.585 1.00 94.00 109 ILE A N 1
ATOM 888 C CA . ILE A 1 109 ? 6.356 3.198 -6.976 1.00 94.00 109 ILE A CA 1
ATOM 889 C C . ILE A 1 109 ? 6.059 4.017 -5.717 1.00 94.00 109 ILE A C 1
ATOM 891 O O . ILE A 1 109 ? 5.284 3.578 -4.863 1.00 94.00 109 ILE A O 1
ATOM 895 N N . THR A 1 110 ? 6.638 5.213 -5.620 1.00 91.69 110 THR A N 1
ATOM 896 C CA . THR A 1 110 ? 6.333 6.169 -4.545 1.00 91.69 110 THR A CA 1
ATOM 897 C C . THR A 1 110 ? 5.406 7.277 -4.993 1.00 91.69 110 THR A C 1
ATOM 899 O O . THR A 1 110 ? 4.492 7.635 -4.258 1.00 91.69 110 THR A O 1
ATOM 902 N N . GLU A 1 111 ? 5.627 7.815 -6.187 1.00 92.12 111 GLU A N 1
ATOM 903 C CA . GLU A 1 111 ? 4.902 8.984 -6.670 1.00 92.12 111 GLU A CA 1
ATOM 904 C C . GLU A 1 111 ? 4.785 8.940 -8.192 1.00 92.12 111 GLU A C 1
ATOM 906 O O . GLU A 1 111 ? 5.622 8.353 -8.877 1.00 92.12 111 GLU A O 1
ATOM 911 N N . VAL A 1 112 ? 3.746 9.578 -8.726 1.00 94.56 112 VAL A N 1
ATOM 912 C CA . VAL A 1 112 ? 3.572 9.772 -10.164 1.00 94.56 112 VAL A CA 1
ATOM 913 C C . VAL A 1 112 ? 3.351 11.254 -10.440 1.00 94.56 112 VAL A C 1
ATOM 915 O O . VAL A 1 112 ? 2.325 11.818 -10.059 1.00 94.56 112 VAL A O 1
ATOM 918 N N . LYS A 1 113 ? 4.306 11.872 -11.132 1.00 94.31 113 LYS A N 1
ATOM 919 C CA . LYS A 1 113 ? 4.268 13.270 -11.562 1.00 94.31 113 LYS A CA 1
ATOM 920 C C . LYS A 1 113 ? 3.741 13.382 -12.989 1.00 94.31 113 LYS A C 1
ATOM 922 O O . LYS A 1 113 ? 4.046 12.555 -13.843 1.00 94.31 113 LYS A O 1
ATOM 927 N N . ARG A 1 114 ? 2.957 14.423 -13.262 1.00 93.00 114 ARG A N 1
ATOM 928 C CA . ARG A 1 114 ? 2.388 14.721 -14.589 1.00 93.00 114 ARG A CA 1
ATOM 929 C C . ARG A 1 114 ? 2.854 16.107 -15.018 1.00 93.00 114 ARG A C 1
ATOM 931 O O . ARG A 1 114 ? 2.104 17.070 -14.942 1.00 93.00 114 ARG A O 1
ATOM 938 N N . GLU A 1 115 ? 4.139 16.200 -15.351 1.00 89.25 115 GLU A N 1
ATOM 939 C CA . GLU A 1 115 ? 4.816 17.467 -15.674 1.00 89.25 115 GLU A CA 1
ATOM 940 C C . GLU A 1 115 ? 4.556 17.919 -17.119 1.00 89.25 115 GLU A C 1
ATOM 942 O O . GLU A 1 115 ? 4.623 19.109 -17.412 1.00 89.25 115 GLU A O 1
ATOM 947 N N . LYS A 1 116 ? 4.252 16.979 -18.022 1.00 89.81 116 LYS A N 1
ATOM 948 C CA . LYS A 1 116 ? 4.014 17.229 -19.448 1.00 89.81 116 LYS A CA 1
ATOM 949 C C . LYS A 1 116 ? 2.666 16.664 -19.885 1.00 89.81 116 LYS A C 1
ATOM 951 O O . LYS A 1 116 ? 2.143 15.722 -19.292 1.00 89.81 116 LYS A O 1
ATOM 956 N N . ILE A 1 117 ? 2.108 17.232 -20.950 1.00 90.81 117 ILE A N 1
ATOM 957 C CA . ILE A 1 117 ? 0.877 16.727 -21.564 1.00 90.81 117 ILE A CA 1
ATOM 958 C C . ILE A 1 117 ? 1.174 15.367 -22.205 1.00 90.81 117 ILE A C 1
ATOM 960 O O . ILE A 1 117 ? 2.148 15.225 -22.935 1.00 90.81 117 ILE A O 1
ATOM 964 N N . GLY A 1 118 ? 0.336 14.368 -21.929 1.00 89.69 118 GLY A N 1
ATOM 965 C CA . GLY A 1 118 ? 0.445 13.031 -22.523 1.00 89.69 118 GLY A CA 1
ATOM 966 C C . GLY A 1 118 ? 1.433 12.083 -21.834 1.00 89.69 118 GLY A C 1
ATOM 967 O O . GLY A 1 118 ? 1.277 10.872 -21.975 1.00 89.69 118 GLY A O 1
ATOM 968 N N . GLU A 1 119 ? 2.350 12.587 -21.004 1.00 93.50 119 GLU A N 1
ATOM 969 C CA . GLU A 1 119 ? 3.368 11.793 -20.298 1.00 93.50 119 GLU A CA 1
ATOM 970 C C . GLU A 1 119 ? 3.250 11.895 -18.769 1.00 93.50 119 GLU A C 1
ATOM 972 O O . GLU A 1 119 ? 2.903 12.931 -18.199 1.00 93.50 119 GLU A O 1
ATOM 977 N N . ALA A 1 120 ? 3.562 10.801 -18.082 1.00 95.19 120 ALA A N 1
ATOM 978 C CA . ALA A 1 120 ? 3.663 10.736 -16.636 1.00 95.19 120 ALA A CA 1
ATOM 979 C C . ALA A 1 120 ? 5.012 10.142 -16.232 1.00 95.19 120 ALA A C 1
ATOM 981 O O . ALA A 1 120 ? 5.428 9.102 -16.739 1.00 95.19 120 ALA A O 1
ATOM 982 N N . LYS A 1 121 ? 5.668 10.801 -15.280 1.00 95.38 121 LYS A N 1
ATOM 983 C CA . LYS A 1 121 ? 6.928 10.383 -14.676 1.00 95.38 121 LYS A CA 1
ATOM 984 C C . LYS A 1 121 ? 6.639 9.654 -13.370 1.00 95.38 121 LYS A C 1
ATOM 986 O O . LYS A 1 121 ? 6.165 10.247 -12.403 1.00 95.38 121 LYS A O 1
ATOM 991 N N . ILE A 1 122 ? 6.926 8.365 -13.341 1.00 94.81 122 ILE A N 1
ATOM 992 C CA . ILE A 1 122 ? 6.831 7.510 -12.166 1.00 94.81 122 ILE A CA 1
ATOM 993 C C . ILE A 1 122 ? 8.156 7.584 -11.413 1.00 94.81 122 ILE A C 1
ATOM 995 O O . ILE A 1 122 ? 9.198 7.192 -11.933 1.00 94.81 122 ILE A O 1
ATOM 999 N N . ILE A 1 123 ? 8.096 8.059 -10.173 1.00 92.69 123 ILE A N 1
ATOM 1000 C CA . ILE A 1 123 ? 9.217 8.038 -9.239 1.00 92.69 123 ILE A CA 1
ATOM 1001 C C . ILE A 1 123 ? 9.138 6.739 -8.457 1.00 92.69 123 ILE A C 1
ATOM 1003 O O . ILE A 1 123 ? 8.110 6.403 -7.854 1.00 92.69 123 ILE A O 1
ATOM 1007 N N . THR A 1 124 ? 10.241 6.008 -8.466 1.00 92.19 124 THR A N 1
ATOM 1008 C CA . THR A 1 124 ? 10.349 4.733 -7.775 1.00 92.19 124 THR A CA 1
ATOM 1009 C C . THR A 1 124 ? 11.361 4.804 -6.642 1.00 92.19 124 THR A C 1
ATOM 1011 O O . THR A 1 124 ? 12.212 5.684 -6.606 1.00 92.19 124 THR A O 1
ATOM 1014 N N . THR A 1 125 ? 11.276 3.870 -5.700 1.00 89.50 125 THR A N 1
ATOM 1015 C CA . THR A 1 125 ? 12.293 3.682 -4.663 1.00 89.50 125 THR A CA 1
ATOM 1016 C C . THR A 1 125 ? 12.859 2.282 -4.714 1.00 89.50 125 THR A C 1
ATOM 1018 O O . THR A 1 125 ? 12.115 1.298 -4.760 1.00 89.50 125 THR A O 1
ATOM 1021 N N . ASN A 1 126 ? 14.187 2.203 -4.684 1.00 86.44 126 ASN A N 1
ATOM 1022 C CA . ASN A 1 126 ? 14.909 0.942 -4.610 1.00 86.44 126 ASN A CA 1
ATOM 1023 C C . ASN A 1 126 ? 14.609 0.241 -3.272 1.00 86.44 126 ASN A C 1
ATOM 1025 O O . ASN A 1 126 ? 14.410 0.889 -2.239 1.00 86.44 126 ASN A O 1
ATOM 1029 N N . ILE A 1 127 ? 14.617 -1.093 -3.270 1.00 81.50 127 ILE A N 1
ATOM 1030 C CA . ILE A 1 127 ? 14.556 -1.883 -2.040 1.00 81.50 127 ILE A CA 1
ATOM 1031 C C . ILE A 1 127 ? 15.649 -1.484 -1.037 1.00 81.50 127 ILE A C 1
ATOM 1033 O O . ILE A 1 127 ? 15.369 -1.458 0.160 1.00 81.50 127 ILE A O 1
ATOM 1037 N N . VAL A 1 128 ? 16.834 -1.070 -1.506 1.00 80.69 128 VAL A N 1
ATOM 1038 C CA . VAL A 1 128 ? 17.957 -0.641 -0.651 1.00 80.69 128 VAL A CA 1
ATOM 1039 C C . VAL A 1 128 ? 17.604 0.578 0.212 1.00 80.69 128 VAL A C 1
ATOM 1041 O O . VAL A 1 128 ? 17.967 0.620 1.386 1.00 80.69 128 VAL A O 1
ATOM 1044 N N . ASN A 1 129 ? 16.775 1.503 -0.287 1.00 79.25 129 ASN A N 1
ATOM 1045 C CA . ASN A 1 129 ? 16.306 2.656 0.496 1.00 79.25 129 ASN A CA 1
ATOM 1046 C C . ASN A 1 129 ? 15.480 2.237 1.723 1.00 79.25 129 ASN A C 1
ATOM 1048 O O . ASN A 1 129 ? 15.330 3.001 2.677 1.00 79.25 129 ASN A O 1
ATOM 1052 N N . THR A 1 130 ? 14.957 1.008 1.738 1.00 76.19 130 THR A N 1
ATOM 1053 C CA . THR A 1 130 ? 14.268 0.449 2.907 1.00 76.19 130 THR A CA 1
ATOM 1054 C C . THR A 1 130 ? 15.230 0.216 4.076 1.00 76.19 130 THR A C 1
ATOM 1056 O O . THR A 1 130 ? 14.791 0.312 5.219 1.00 76.19 130 THR A O 1
ATOM 1059 N N . PHE A 1 131 ? 16.527 -0.016 3.829 1.00 80.38 131 PHE A N 1
ATOM 1060 C CA . PHE A 1 131 ? 17.535 -0.170 4.889 1.00 80.38 131 PHE A CA 1
ATOM 1061 C C . PHE A 1 131 ? 17.856 1.145 5.606 1.00 80.38 131 PHE A C 1
ATOM 1063 O O . PHE A 1 131 ? 18.213 1.121 6.778 1.00 80.38 131 PHE A O 1
ATOM 1070 N N . GLY A 1 132 ? 17.678 2.290 4.938 1.00 80.12 132 GLY A N 1
ATOM 1071 C CA . GLY A 1 132 ? 17.838 3.614 5.548 1.00 80.12 132 GLY A CA 1
ATOM 1072 C C . GLY A 1 132 ? 16.684 4.019 6.472 1.00 80.12 132 GLY A C 1
ATOM 1073 O O . GLY A 1 132 ? 16.727 5.084 7.086 1.00 80.12 132 GLY A O 1
ATOM 1074 N N . ARG A 1 133 ? 15.629 3.200 6.582 1.00 81.81 133 ARG A N 1
ATOM 1075 C CA . ARG A 1 133 ? 14.526 3.471 7.509 1.00 81.81 133 ARG A CA 1
ATOM 1076 C C . ARG A 1 133 ? 15.032 3.365 8.942 1.00 81.81 133 ARG A C 1
ATOM 1078 O O . ARG A 1 133 ? 15.682 2.390 9.306 1.00 81.81 133 ARG A O 1
ATOM 1085 N N . GLN A 1 134 ? 14.672 4.344 9.766 1.00 82.81 134 GLN A N 1
ATOM 1086 C CA . GLN A 1 134 ? 15.047 4.356 11.174 1.00 82.81 134 GLN A CA 1
ATOM 1087 C C . GLN A 1 134 ? 14.562 3.075 11.875 1.00 82.81 134 GLN A C 1
ATOM 1089 O O . GLN A 1 134 ? 13.361 2.794 11.952 1.00 82.81 134 GLN A O 1
ATOM 1094 N N . GLY A 1 135 ? 15.518 2.282 12.362 1.00 80.25 135 GLY A N 1
ATOM 1095 C CA . GLY A 1 135 ? 15.262 1.111 13.195 1.00 80.25 135 GLY A CA 1
ATOM 1096 C C . GLY A 1 135 ? 14.858 1.490 14.623 1.00 80.25 135 GLY A C 1
ATOM 1097 O O . GLY A 1 135 ? 14.835 2.661 14.985 1.00 80.25 135 GLY A O 1
ATOM 1098 N N . LEU A 1 136 ? 14.529 0.483 15.444 1.00 80.75 136 LEU A N 1
ATOM 1099 C CA . LEU A 1 136 ? 14.266 0.634 16.889 1.00 80.75 136 LEU A CA 1
ATOM 1100 C C . LEU A 1 136 ? 13.266 1.753 17.259 1.00 80.75 136 LEU A C 1
ATOM 1102 O O . LEU A 1 136 ? 13.422 2.450 18.253 1.00 80.75 136 LEU A O 1
ATOM 1106 N N . ARG A 1 137 ? 12.177 1.882 16.494 1.00 83.56 137 ARG A N 1
ATOM 1107 C CA . ARG A 1 137 ? 11.119 2.887 16.727 1.00 83.56 137 ARG A CA 1
ATOM 1108 C C . ARG A 1 137 ? 10.292 2.704 18.009 1.00 83.56 137 ARG A C 1
ATOM 1110 O O . ARG A 1 137 ? 9.427 3.527 18.291 1.00 83.56 137 ARG A O 1
ATOM 1117 N N . LEU A 1 138 ? 10.444 1.582 18.714 1.00 87.25 138 LEU A N 1
ATOM 1118 C CA . LEU A 1 138 ? 9.649 1.293 19.907 1.00 87.25 138 LEU A CA 1
ATOM 1119 C C . LEU A 1 138 ? 10.329 1.928 21.118 1.00 87.25 138 LEU A C 1
ATOM 1121 O O . LEU A 1 138 ? 11.293 1.384 21.649 1.00 87.25 138 LEU A O 1
ATOM 1125 N N . THR A 1 139 ? 9.823 3.081 21.536 1.00 85.31 139 THR A N 1
ATOM 1126 C CA . THR A 1 139 ? 10.241 3.743 22.771 1.00 85.31 139 THR A CA 1
ATOM 1127 C C . THR A 1 139 ? 9.427 3.241 23.960 1.00 85.31 139 THR A C 1
ATOM 1129 O O . THR A 1 139 ? 8.316 2.727 23.810 1.00 85.31 139 THR A O 1
ATOM 1132 N N . TRP A 1 140 ? 9.982 3.405 25.160 1.00 86.25 140 TRP A N 1
ATOM 1133 C CA . TRP A 1 140 ? 9.236 3.190 26.395 1.00 86.25 140 TRP A CA 1
ATOM 1134 C C . TRP A 1 140 ? 8.167 4.275 26.538 1.00 86.25 140 TRP A C 1
ATOM 1136 O O . TRP A 1 140 ? 8.456 5.469 26.467 1.00 86.25 140 TRP A O 1
ATOM 1146 N N . GLY A 1 141 ? 6.919 3.860 26.730 1.00 90.75 141 GLY A N 1
ATOM 1147 C CA . GLY A 1 141 ? 5.791 4.770 26.851 1.00 90.75 141 GLY A CA 1
ATOM 1148 C C . GLY A 1 141 ? 4.569 4.081 27.440 1.00 90.75 141 GLY A C 1
ATOM 1149 O O . GLY A 1 141 ? 4.468 2.856 27.453 1.00 90.75 141 GLY A O 1
ATOM 1150 N N . ARG A 1 142 ? 3.616 4.878 27.938 1.00 92.50 142 ARG A N 1
ATOM 1151 C CA . ARG A 1 142 ? 2.393 4.343 28.562 1.00 92.50 142 ARG A CA 1
ATOM 1152 C C . ARG A 1 142 ? 1.484 3.623 27.575 1.00 92.50 142 ARG A C 1
ATOM 1154 O O . ARG A 1 142 ? 0.904 2.599 27.924 1.00 92.50 142 ARG A O 1
ATOM 1161 N N . LYS A 1 143 ? 1.355 4.169 26.364 1.00 94.69 143 LYS A N 1
ATOM 1162 C CA . LYS A 1 143 ? 0.535 3.603 25.287 1.00 94.69 143 LYS A CA 1
ATOM 1163 C C . LYS A 1 143 ? 1.247 2.431 24.622 1.00 94.69 143 LYS A C 1
ATOM 1165 O O . LYS A 1 143 ? 2.471 2.434 24.517 1.00 94.69 143 LYS A O 1
ATOM 1170 N N . CYS A 1 144 ? 0.479 1.465 24.128 1.00 94.94 144 CYS A N 1
ATOM 1171 C CA . CYS A 1 144 ? 1.025 0.358 23.350 1.00 94.94 144 CYS A CA 1
ATOM 1172 C C . CYS A 1 144 ? 1.720 0.891 22.082 1.00 94.94 144 CYS A C 1
ATOM 1174 O O . CYS A 1 144 ? 1.084 1.611 21.307 1.00 94.94 144 CYS A O 1
ATOM 1176 N N . PRO A 1 145 ? 2.991 0.544 21.823 1.00 94.19 145 PRO A N 1
ATOM 1177 C CA . PRO A 1 145 ? 3.691 0.979 20.618 1.00 94.19 145 PRO A CA 1
ATOM 1178 C C . PRO A 1 145 ? 3.508 -0.009 19.446 1.00 94.19 145 PRO A C 1
ATOM 1180 O O . PRO A 1 145 ? 4.000 0.223 18.338 1.00 94.19 145 PRO A O 1
ATOM 1183 N N . HIS A 1 146 ? 2.837 -1.142 19.678 1.00 94.12 146 HIS A N 1
ATOM 1184 C CA . HIS A 1 146 ? 2.569 -2.153 18.657 1.00 94.12 146 HIS A CA 1
ATOM 1185 C C . HIS A 1 146 ? 1.442 -1.703 17.728 1.00 94.12 146 HIS A C 1
ATOM 1187 O O . HIS A 1 146 ? 0.464 -1.101 18.165 1.00 94.12 146 HIS A O 1
ATOM 1193 N N . ALA A 1 147 ? 1.576 -2.019 16.439 1.00 93.44 147 ALA A N 1
ATOM 1194 C CA . ALA A 1 147 ? 0.470 -1.857 15.507 1.00 93.44 147 ALA A CA 1
ATOM 1195 C C . ALA A 1 147 ? -0.579 -2.949 15.773 1.00 93.44 147 ALA A C 1
ATOM 1197 O O . ALA A 1 147 ? -0.229 -4.105 16.027 1.00 93.44 147 ALA A O 1
ATOM 1198 N N . LEU A 1 148 ? -1.861 -2.583 15.723 1.00 95.19 148 LEU A N 1
ATOM 1199 C CA . LEU A 1 148 ? -2.955 -3.540 15.862 1.00 95.19 148 LEU A CA 1
ATOM 1200 C C . LEU A 1 148 ? -2.853 -4.604 14.757 1.00 95.19 148 LEU A C 1
ATOM 1202 O O . LEU A 1 148 ? -2.580 -4.281 13.603 1.00 95.19 148 LEU A O 1
ATOM 1206 N N . TYR A 1 149 ? -3.059 -5.867 15.128 1.00 95.81 149 TYR A N 1
ATOM 1207 C CA . TYR A 1 149 ? -2.939 -7.045 14.255 1.00 95.81 149 TYR A CA 1
ATOM 1208 C C . TYR A 1 149 ? -1.529 -7.403 13.759 1.00 95.81 149 TYR A C 1
ATOM 1210 O O . TYR A 1 149 ? -1.373 -8.362 13.005 1.00 95.81 149 TYR A O 1
ATOM 1218 N N . ASP A 1 150 ? -0.495 -6.679 14.188 1.00 94.19 150 ASP A N 1
ATOM 1219 C CA . ASP A 1 150 ? 0.893 -7.048 13.903 1.00 94.19 150 ASP A CA 1
ATOM 1220 C C . ASP A 1 150 ? 1.312 -8.299 14.700 1.00 94.19 150 ASP A C 1
ATOM 1222 O O . ASP A 1 150 ? 0.725 -8.648 15.725 1.00 94.19 150 ASP A O 1
ATOM 1226 N N . SER A 1 151 ? 2.394 -8.931 14.261 1.00 94.12 151 SER A N 1
ATOM 1227 C CA . SER A 1 151 ? 3.101 -10.051 14.887 1.00 94.12 151 SER A CA 1
ATOM 1228 C C . SER A 1 151 ? 3.332 -9.894 16.395 1.00 94.12 151 SER A C 1
ATOM 1230 O O . SER A 1 151 ? 3.227 -10.872 17.132 1.00 94.12 151 SER A O 1
ATOM 1232 N N . ARG A 1 152 ? 3.611 -8.673 16.874 1.00 93.56 152 ARG A N 1
ATOM 1233 C CA . ARG A 1 152 ? 3.782 -8.387 18.309 1.00 93.56 152 ARG A CA 1
ATOM 1234 C C . ARG A 1 152 ? 2.458 -8.259 19.058 1.00 93.56 152 ARG A C 1
ATOM 1236 O O . ARG A 1 152 ? 2.364 -8.699 20.195 1.00 93.56 152 ARG A O 1
ATOM 1243 N N . CYS A 1 153 ? 1.438 -7.686 18.420 1.00 94.94 153 CYS A N 1
ATOM 1244 C CA . CYS A 1 153 ? 0.101 -7.562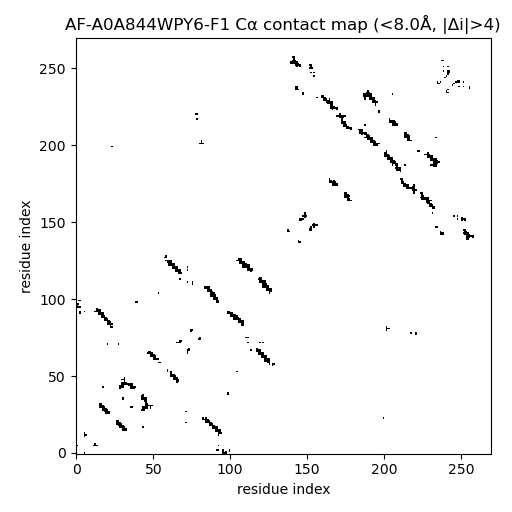 18.998 1.00 94.94 153 CYS A CA 1
ATOM 1245 C C . CYS A 1 153 ? -0.618 -8.920 19.043 1.00 94.94 153 CYS A C 1
ATOM 1247 O O . CYS A 1 153 ? -1.348 -9.179 19.989 1.00 94.94 153 CYS A O 1
ATOM 1249 N N . LYS A 1 154 ? -0.403 -9.795 18.053 1.00 95.88 154 LYS A N 1
ATOM 1250 C CA . LYS A 1 154 ? -0.973 -11.153 17.917 1.00 95.88 154 LYS A CA 1
ATOM 1251 C C . LYS A 1 154 ? -2.496 -11.254 17.794 1.00 95.88 154 LYS A C 1
ATOM 1253 O O . LYS A 1 154 ? -2.991 -12.334 17.469 1.00 95.88 154 LYS A O 1
ATOM 1258 N N . VAL A 1 155 ? -3.245 -10.167 17.982 1.00 96.50 155 VAL A N 1
ATOM 1259 C CA . VAL A 1 155 ? -4.680 -10.134 17.675 1.00 96.50 155 VAL A CA 1
ATOM 1260 C C . VAL A 1 155 ? -4.869 -10.489 16.202 1.00 96.50 155 VAL A C 1
ATOM 1262 O O . VAL A 1 155 ? -4.252 -9.891 15.324 1.00 96.50 155 VAL A O 1
ATOM 1265 N N . LYS A 1 156 ? -5.731 -11.458 15.900 1.00 95.62 156 LYS A N 1
ATOM 1266 C CA . LYS A 1 156 ? -6.030 -11.831 14.514 1.00 95.62 156 LYS A CA 1
ATOM 1267 C C . LYS A 1 156 ? -7.226 -11.026 14.019 1.00 95.62 156 LYS A C 1
ATOM 1269 O O . LYS A 1 156 ? -8.329 -11.191 14.531 1.00 95.62 156 LYS A O 1
ATOM 1274 N N . ALA A 1 157 ? -7.023 -10.216 12.980 1.00 94.50 157 ALA A N 1
ATOM 1275 C CA . ALA A 1 157 ? -8.065 -9.360 12.401 1.00 94.50 157 ALA A CA 1
ATOM 1276 C C . ALA A 1 157 ? -9.351 -10.125 12.029 1.00 94.50 157 ALA A C 1
ATOM 1278 O O . ALA A 1 157 ? -10.451 -9.633 12.250 1.00 94.50 157 ALA A O 1
ATOM 1279 N N . ARG A 1 158 ? -9.214 -11.366 11.539 1.00 94.00 158 ARG A N 1
ATOM 1280 C CA . ARG A 1 158 ? -10.340 -12.227 11.135 1.00 94.00 158 ARG A CA 1
ATOM 1281 C C . ARG A 1 158 ? -11.316 -12.580 12.262 1.00 94.00 158 ARG A C 1
ATOM 1283 O O . ARG A 1 158 ? -12.439 -12.939 11.956 1.00 94.00 158 ARG A O 1
ATOM 1290 N N . HIS A 1 159 ? -10.913 -12.506 13.532 1.00 94.25 159 HIS A N 1
ATOM 1291 C CA . HIS A 1 159 ? -11.817 -12.802 14.653 1.00 94.25 159 HIS A CA 1
ATOM 1292 C C . HIS A 1 159 ? -12.712 -11.623 15.039 1.00 94.25 159 HIS A C 1
ATOM 1294 O O . HIS A 1 159 ? -13.683 -11.816 15.755 1.00 94.25 159 HIS A O 1
ATOM 1300 N N . TYR A 1 160 ? -12.384 -10.417 14.572 1.00 94.12 160 TYR A N 1
ATOM 1301 C CA . TYR A 1 160 ? -13.053 -9.179 14.974 1.00 94.12 160 TYR A CA 1
ATOM 1302 C C . TYR A 1 160 ? -13.694 -8.438 13.799 1.00 94.12 160 TYR A C 1
ATOM 1304 O O . TYR A 1 160 ? -14.215 -7.340 13.973 1.00 94.12 160 TYR A O 1
ATOM 1312 N N . VAL A 1 161 ? -13.606 -8.999 12.593 1.00 95.62 161 VAL A N 1
ATOM 1313 C CA . VAL A 1 161 ? -14.189 -8.396 11.399 1.00 95.62 161 VAL A CA 1
ATOM 1314 C C . VAL A 1 161 ? -15.707 -8.468 11.465 1.00 95.62 161 VAL A C 1
ATOM 1316 O O . VAL A 1 161 ? -16.273 -9.520 11.755 1.00 95.62 161 VAL A O 1
ATOM 1319 N N . ILE A 1 162 ? -16.362 -7.362 11.132 1.00 95.50 162 ILE A N 1
ATOM 1320 C CA . ILE A 1 162 ? -17.794 -7.344 10.850 1.00 95.50 162 ILE A CA 1
ATOM 1321 C C . ILE A 1 162 ? -17.924 -7.272 9.334 1.00 95.50 162 ILE A C 1
ATOM 1323 O O . ILE A 1 162 ? -17.567 -6.269 8.716 1.00 95.50 162 ILE A O 1
ATOM 1327 N N . SER A 1 163 ? -18.326 -8.396 8.744 1.00 95.19 163 SER A N 1
ATOM 1328 C CA . SER A 1 163 ? -18.367 -8.588 7.292 1.00 95.19 163 SER A CA 1
ATOM 1329 C C . SER A 1 163 ? -19.773 -8.372 6.749 1.00 95.19 163 SER A C 1
ATOM 1331 O O . SER A 1 163 ? -20.745 -8.527 7.485 1.00 95.19 163 SER A O 1
ATOM 1333 N N . GLY A 1 164 ? -19.883 -8.080 5.454 1.00 93.75 164 GLY A N 1
ATOM 1334 C CA . GLY A 1 164 ? -21.185 -8.044 4.783 1.00 93.75 164 GLY A CA 1
ATOM 1335 C C . GLY A 1 164 ? -22.000 -6.776 5.044 1.00 93.75 164 GLY A C 1
ATOM 1336 O O . GLY A 1 164 ? -23.221 -6.811 4.932 1.00 93.75 164 GLY A O 1
ATOM 1337 N N . LEU A 1 165 ? -21.355 -5.670 5.422 1.00 95.44 165 LEU A N 1
ATOM 1338 C CA . LEU A 1 165 ? -22.048 -4.405 5.657 1.00 95.44 165 LEU A CA 1
ATOM 1339 C C . LEU A 1 165 ? -22.234 -3.666 4.334 1.00 95.44 165 LEU A C 1
ATOM 1341 O O . LEU A 1 165 ? -21.275 -3.467 3.597 1.00 95.44 165 LEU A O 1
ATOM 1345 N N . GLU A 1 166 ? -23.459 -3.249 4.038 1.00 96.62 166 GLU A N 1
ATOM 1346 C CA . GLU A 1 166 ? -23.786 -2.524 2.811 1.00 96.62 166 GLU A CA 1
ATOM 1347 C C . GLU A 1 166 ? -23.774 -1.010 3.049 1.00 96.62 166 GLU A C 1
ATOM 1349 O O . GLU A 1 166 ? -24.361 -0.510 4.014 1.00 96.62 166 GLU A O 1
ATOM 1354 N N . ILE A 1 167 ? -23.115 -0.267 2.159 1.00 96.88 167 ILE A N 1
ATOM 1355 C CA . ILE A 1 167 ? -23.115 1.199 2.196 1.00 96.88 167 ILE A CA 1
ATOM 1356 C C . ILE A 1 167 ? -24.488 1.722 1.759 1.00 96.88 167 ILE A C 1
ATOM 1358 O O . ILE A 1 167 ? -24.880 1.541 0.608 1.00 96.88 167 ILE A O 1
ATOM 1362 N N . THR A 1 168 ? -25.186 2.441 2.641 1.00 97.06 168 THR A N 1
ATOM 1363 C CA . THR A 1 168 ? -26.511 3.027 2.357 1.00 97.06 168 THR A CA 1
ATOM 1364 C C . THR A 1 168 ? -26.425 4.452 1.824 1.00 97.06 168 THR A C 1
ATOM 1366 O O . THR A 1 168 ? -27.246 4.873 1.014 1.00 97.06 168 THR A O 1
ATOM 1369 N N . ALA A 1 169 ? -25.420 5.206 2.262 1.00 96.00 169 ALA A N 1
ATOM 1370 C CA . ALA A 1 169 ? -25.148 6.553 1.786 1.00 96.00 169 ALA A CA 1
ATOM 1371 C C . ALA A 1 169 ? -23.660 6.866 1.926 1.00 96.00 169 ALA A C 1
ATOM 1373 O O . ALA A 1 169 ? -22.955 6.276 2.744 1.00 96.00 169 ALA A O 1
ATOM 1374 N N . LEU A 1 170 ? -23.169 7.820 1.146 1.00 95.62 170 LEU A N 1
ATOM 1375 C CA . LEU A 1 170 ? -21.798 8.303 1.247 1.00 95.62 170 LEU A CA 1
ATOM 1376 C C . LEU A 1 170 ? -21.731 9.791 0.910 1.00 95.62 170 LEU A C 1
ATOM 1378 O O . LEU A 1 170 ? -22.486 10.282 0.074 1.00 95.62 170 LEU A O 1
ATOM 1382 N N . ASP A 1 171 ? -20.816 10.491 1.568 1.00 92.94 171 ASP A N 1
ATOM 1383 C CA . ASP A 1 171 ? -20.402 11.851 1.229 1.00 92.94 171 ASP A CA 1
ATOM 1384 C C . ASP A 1 171 ? -18.957 11.822 0.676 1.00 92.94 171 ASP A C 1
ATOM 1386 O O . ASP A 1 171 ? -18.416 10.752 0.397 1.00 92.94 171 ASP A O 1
ATOM 1390 N N . GLY A 1 172 ? -18.294 12.967 0.477 1.00 90.00 172 GLY A N 1
ATOM 1391 C CA . GLY A 1 172 ? -16.912 12.995 -0.040 1.00 90.00 172 GLY A CA 1
ATOM 1392 C C . GLY A 1 172 ? -15.841 12.408 0.904 1.00 90.00 172 GLY A C 1
ATOM 1393 O O . GLY A 1 172 ? -14.709 12.148 0.489 1.00 90.00 172 GLY A O 1
ATOM 1394 N N . LYS A 1 173 ? -16.169 12.202 2.182 1.00 93.88 173 LYS A N 1
ATOM 1395 C CA . LYS A 1 173 ? -15.253 11.836 3.272 1.00 93.88 173 LYS A CA 1
ATOM 1396 C C . LYS A 1 173 ? -15.718 10.644 4.120 1.00 93.88 173 LYS A C 1
ATOM 1398 O O . LYS A 1 173 ? -14.882 9.979 4.737 1.00 93.88 173 LYS A O 1
ATOM 1403 N N . SER A 1 174 ? -17.013 10.389 4.173 1.00 95.88 174 SER A N 1
ATOM 1404 C CA . SER A 1 174 ? -17.655 9.511 5.139 1.00 95.88 174 SER A CA 1
ATOM 1405 C C . SER A 1 174 ? -18.678 8.613 4.460 1.00 95.88 174 SER A C 1
ATOM 1407 O O . SER A 1 174 ? -19.238 8.950 3.418 1.00 95.88 174 SER A O 1
ATOM 1409 N N . ILE A 1 175 ? -18.914 7.459 5.065 1.00 96.94 175 ILE A N 1
ATOM 1410 C CA . ILE A 1 175 ? -19.894 6.476 4.613 1.00 96.94 175 ILE A CA 1
ATOM 1411 C C . ILE A 1 175 ? -20.891 6.193 5.726 1.00 96.94 175 ILE A C 1
ATOM 1413 O O . ILE A 1 175 ? -20.536 6.202 6.902 1.00 96.94 175 ILE A O 1
ATOM 1417 N N . THR A 1 176 ? -22.125 5.907 5.340 1.00 96.94 176 THR A N 1
ATOM 1418 C CA . THR A 1 176 ? -23.205 5.503 6.234 1.00 96.94 176 THR A CA 1
ATOM 1419 C C . THR A 1 176 ? -23.605 4.068 5.923 1.00 96.94 176 THR A C 1
ATOM 1421 O O . THR A 1 176 ? -23.707 3.691 4.756 1.00 96.94 176 THR A O 1
ATOM 1424 N N . PHE A 1 177 ? -23.816 3.271 6.963 1.00 94.62 177 PHE A N 1
ATOM 1425 C CA . PHE A 1 177 ? -24.357 1.915 6.882 1.00 94.62 177 PHE A CA 1
ATOM 1426 C C . PHE A 1 177 ? -25.048 1.562 8.198 1.00 94.62 177 PHE A C 1
ATOM 1428 O O . PHE A 1 177 ? -24.905 2.258 9.204 1.00 94.62 177 PHE A O 1
ATOM 1435 N N . ASN A 1 178 ? -25.791 0.461 8.202 1.00 93.69 178 ASN A N 1
ATOM 1436 C CA . ASN A 1 178 ? -26.466 -0.014 9.403 1.00 93.69 178 ASN A CA 1
ATOM 1437 C C . ASN A 1 178 ? -25.462 -0.725 10.315 1.00 93.69 178 ASN A C 1
ATOM 1439 O O . ASN A 1 178 ? -25.093 -1.875 10.074 1.00 93.69 178 ASN A O 1
ATOM 1443 N N . VAL A 1 179 ? -24.993 -0.026 11.350 1.00 92.38 179 VAL A N 1
ATOM 1444 C CA . VAL A 1 179 ? -24.109 -0.611 12.362 1.00 92.38 179 VAL A CA 1
ATOM 1445 C C . VAL A 1 179 ? -24.916 -1.588 13.229 1.00 92.38 179 VAL A C 1
ATOM 1447 O O . VAL A 1 179 ? -26.027 -1.244 13.640 1.00 92.38 179 VAL A O 1
ATOM 1450 N N . PRO A 1 180 ? -24.399 -2.799 13.523 1.00 91.69 180 PRO A N 1
ATOM 1451 C CA . PRO A 1 180 ? -25.070 -3.736 14.424 1.00 91.69 180 PRO A CA 1
ATOM 1452 C C . PRO A 1 180 ? -25.320 -3.122 15.807 1.00 91.69 180 PRO A C 1
ATOM 1454 O O . PRO A 1 180 ? -24.470 -2.393 16.318 1.00 91.69 180 PRO A O 1
ATOM 1457 N N . GLN A 1 181 ? -26.458 -3.443 16.431 1.00 86.38 181 GLN A N 1
ATOM 1458 C CA . GLN A 1 181 ? -26.890 -2.816 17.693 1.00 86.38 181 GLN A CA 1
ATOM 1459 C C . GLN A 1 181 ? -25.910 -3.024 18.861 1.00 86.38 181 GLN A C 1
ATOM 1461 O O . GLN A 1 181 ? -25.830 -2.174 19.742 1.00 86.38 181 GLN A O 1
ATOM 1466 N N . ASP A 1 182 ? -25.117 -4.097 18.834 1.00 88.06 182 ASP A N 1
ATOM 1467 C CA . ASP A 1 182 ? -24.143 -4.426 19.886 1.00 88.06 182 ASP A CA 1
ATOM 1468 C C . ASP A 1 182 ? -22.851 -3.590 19.815 1.00 88.06 182 ASP A C 1
ATOM 1470 O O . ASP A 1 182 ? -21.958 -3.722 20.657 1.00 88.06 182 ASP A O 1
ATOM 1474 N N . ILE A 1 183 ? -22.710 -2.738 18.795 1.00 91.56 183 ILE A N 1
ATOM 1475 C CA . ILE A 1 183 ? -21.484 -1.988 18.541 1.00 91.56 183 ILE A CA 1
ATOM 1476 C C . ILE A 1 183 ? -21.632 -0.538 18.991 1.00 91.56 183 ILE A C 1
ATOM 1478 O O . ILE A 1 183 ? -22.252 0.299 18.338 1.00 91.56 183 ILE A O 1
ATOM 1482 N N . ASN A 1 184 ? -20.965 -0.233 20.102 1.00 91.62 184 ASN A N 1
ATOM 1483 C CA . ASN A 1 184 ? -20.916 1.111 20.662 1.00 91.62 184 ASN A CA 1
ATOM 1484 C C . ASN A 1 184 ? -20.181 2.109 19.763 1.00 91.62 184 ASN A C 1
ATOM 1486 O O . ASN A 1 184 ? -19.315 1.769 18.949 1.00 91.62 184 ASN A O 1
ATOM 1490 N N . ASN A 1 185 ? -20.483 3.385 19.993 1.00 93.44 185 ASN A N 1
ATOM 1491 C CA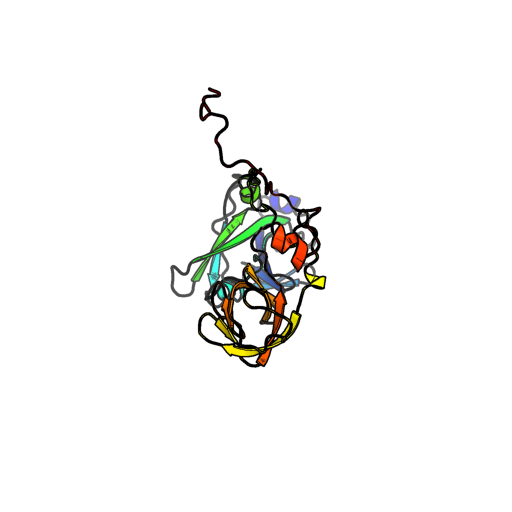 . ASN A 1 185 ? -19.831 4.474 19.295 1.00 93.44 185 ASN A CA 1
ATOM 1492 C C . ASN A 1 185 ? -18.303 4.456 19.492 1.00 93.44 185 ASN A C 1
ATOM 1494 O O . ASN A 1 185 ? -17.801 4.205 20.587 1.00 93.44 185 ASN A O 1
ATOM 1498 N N . GLY A 1 186 ? -17.553 4.737 18.427 1.00 93.19 186 GLY A N 1
ATOM 1499 C CA . GLY A 1 186 ? -16.093 4.739 18.445 1.00 93.19 186 GLY A CA 1
ATOM 1500 C C . GLY A 1 186 ? -15.439 3.356 18.362 1.00 93.19 186 GLY A C 1
ATOM 1501 O O . GLY A 1 186 ? -14.213 3.285 18.274 1.00 93.19 186 GLY A O 1
ATOM 1502 N N . TYR A 1 187 ? -16.206 2.261 18.321 1.00 95.00 187 TYR A N 1
ATOM 1503 C CA . TYR A 1 187 ? -15.656 0.907 18.223 1.00 95.00 187 TYR A CA 1
ATOM 1504 C C . TYR A 1 187 ? -14.797 0.715 16.962 1.00 95.00 187 TYR A C 1
ATOM 1506 O O . TYR A 1 187 ? -13.760 0.053 17.012 1.00 95.00 187 TYR A O 1
ATOM 1514 N N . PHE A 1 188 ? -15.142 1.331 15.834 1.00 96.44 188 PHE A N 1
ATOM 1515 C CA . PHE A 1 188 ? -14.322 1.218 14.621 1.00 96.44 188 PHE A CA 1
ATOM 1516 C C . PHE A 1 188 ? -13.243 2.303 14.473 1.00 96.44 188 PHE A C 1
ATOM 1518 O O . PHE A 1 188 ? -12.431 2.236 13.551 1.00 96.44 188 PHE A O 1
ATOM 1525 N N . SER A 1 189 ? -13.184 3.288 15.374 1.00 96.06 189 SER A N 1
ATOM 1526 C CA . SER A 1 189 ? -12.208 4.385 15.301 1.00 96.06 189 SER A CA 1
ATOM 1527 C C . SER A 1 189 ? -10.770 3.868 15.382 1.00 96.06 189 SER A C 1
ATOM 1529 O O . SER A 1 189 ? -10.426 3.126 16.300 1.00 96.06 189 SER A O 1
ATOM 1531 N N . GLY A 1 190 ? -9.922 4.265 14.426 1.00 94.19 190 GLY A N 1
ATOM 1532 C CA . GLY A 1 190 ? -8.544 3.771 14.299 1.00 94.19 190 GLY A CA 1
ATOM 1533 C C . GLY A 1 190 ? -8.425 2.393 13.637 1.00 94.19 190 GLY A C 1
ATOM 1534 O O . GLY A 1 190 ? -7.335 1.825 13.604 1.00 94.19 190 GLY A O 1
ATOM 1535 N N . GLY A 1 191 ? -9.538 1.836 13.152 1.00 96.06 191 GLY A N 1
ATOM 1536 C CA . GLY A 1 191 ? -9.586 0.596 12.385 1.00 96.06 191 GLY A CA 1
ATOM 1537 C C . GLY A 1 191 ? -9.412 0.837 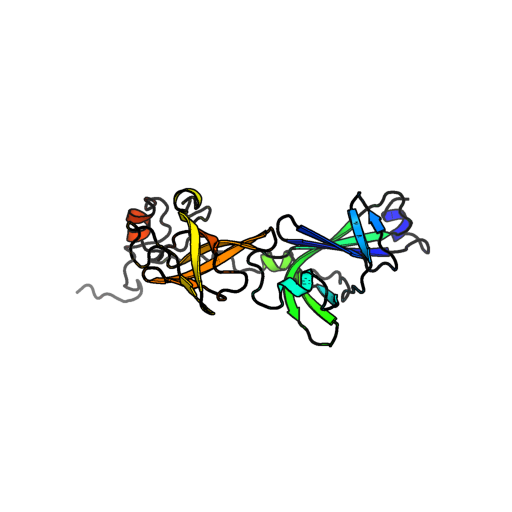10.889 1.00 96.06 191 GLY A C 1
ATOM 1538 O O . GLY A 1 191 ? -8.890 1.868 10.455 1.00 96.06 191 GLY A O 1
ATOM 1539 N N . TYR A 1 192 ? -9.877 -0.107 10.078 1.00 96.31 192 TYR A N 1
ATOM 1540 C CA . TYR A 1 192 ? -9.916 0.041 8.626 1.00 96.31 192 TYR A CA 1
ATOM 1541 C C . TYR A 1 192 ? -11.123 -0.677 8.034 1.00 96.31 192 TYR A C 1
ATOM 1543 O O . TYR A 1 192 ? -11.634 -1.637 8.606 1.00 96.31 192 TYR A O 1
ATOM 1551 N N . ILE A 1 193 ? -11.564 -0.207 6.875 1.00 96.56 193 ILE A N 1
ATOM 1552 C CA . ILE A 1 193 ? -12.487 -0.935 6.012 1.00 96.56 193 ILE A CA 1
ATOM 1553 C C . ILE A 1 193 ? -11.695 -1.689 4.949 1.00 96.56 193 ILE A C 1
ATOM 1555 O O . ILE A 1 193 ? -10.635 -1.229 4.515 1.00 96.56 193 ILE A O 1
ATOM 1559 N N . GLU A 1 194 ? -12.222 -2.828 4.530 1.00 95.94 194 GLU A N 1
ATOM 1560 C CA . GLU A 1 194 ? -11.767 -3.610 3.390 1.00 95.94 194 GLU A CA 1
ATOM 1561 C C . GLU A 1 194 ? -12.937 -3.773 2.419 1.00 95.94 194 GLU A C 1
ATOM 1563 O O . GLU A 1 194 ? -14.058 -4.061 2.836 1.00 95.94 194 GLU A O 1
ATOM 1568 N N . TYR A 1 195 ? -12.690 -3.533 1.138 1.00 94.75 195 TYR A N 1
ATOM 1569 C CA . TYR A 1 195 ? -13.709 -3.581 0.095 1.00 94.75 195 TYR A CA 1
ATOM 1570 C C . TYR A 1 195 ? -13.084 -4.001 -1.230 1.00 94.75 195 TYR A C 1
ATOM 1572 O O . TYR A 1 195 ? -11.871 -3.893 -1.425 1.00 94.75 195 TYR A O 1
ATOM 1580 N N . GLU A 1 196 ? -13.913 -4.493 -2.141 1.00 93.25 196 GLU A N 1
ATOM 1581 C CA . GLU A 1 196 ? -13.474 -4.857 -3.481 1.00 93.25 196 GLU A CA 1
ATOM 1582 C C . GLU A 1 196 ? -13.607 -3.663 -4.430 1.00 93.25 196 GLU A C 1
ATOM 1584 O O . GLU A 1 196 ? -14.639 -2.994 -4.476 1.00 93.25 196 GLU A O 1
ATOM 1589 N N . PHE A 1 197 ? -12.550 -3.383 -5.190 1.00 89.94 197 PHE A N 1
ATOM 1590 C CA . PHE A 1 197 ? -12.537 -2.336 -6.204 1.00 89.94 197 PHE A CA 1
ATOM 1591 C C . PHE A 1 197 ? -11.699 -2.780 -7.403 1.00 89.94 197 PHE A C 1
ATOM 1593 O O . PHE A 1 197 ? -10.521 -3.100 -7.255 1.00 89.94 197 PHE A O 1
ATOM 1600 N N . GLU A 1 198 ? -12.304 -2.803 -8.594 1.00 86.50 198 GLU A N 1
ATOM 1601 C CA . GLU A 1 198 ? -11.670 -3.287 -9.835 1.00 86.50 198 GLU A CA 1
ATOM 1602 C C . GLU A 1 198 ? -11.036 -4.695 -9.700 1.00 86.50 198 GLU A C 1
ATOM 1604 O O . GLU A 1 198 ? -9.947 -4.943 -10.217 1.00 86.50 198 GLU A O 1
ATOM 1609 N N . GLY A 1 199 ? -11.691 -5.616 -8.977 1.00 86.12 199 GLY A N 1
ATOM 1610 C CA . GLY A 1 199 ? -11.197 -6.986 -8.759 1.00 86.12 199 GLY A CA 1
ATOM 1611 C C . GLY A 1 199 ? -9.998 -7.088 -7.806 1.00 86.12 199 GLY A C 1
ATOM 1612 O O . GLY A 1 199 ? -9.301 -8.103 -7.778 1.00 86.12 199 GLY A O 1
ATOM 1613 N N . LEU A 1 200 ? -9.718 -6.023 -7.050 1.00 90.75 200 LEU A N 1
ATOM 1614 C CA . LEU A 1 200 ? -8.663 -5.962 -6.045 1.00 90.75 200 LEU A CA 1
ATOM 1615 C C . LEU A 1 200 ? -9.243 -5.669 -4.667 1.00 90.75 200 LEU A C 1
ATOM 1617 O O . LEU A 1 200 ? -10.222 -4.937 -4.525 1.00 90.75 200 LEU A O 1
ATOM 1621 N N . THR A 1 201 ? -8.581 -6.184 -3.636 1.00 92.94 201 THR A N 1
ATOM 1622 C CA . THR A 1 201 ? -8.941 -5.893 -2.249 1.00 92.94 201 THR A CA 1
ATOM 1623 C C . THR A 1 201 ? -8.286 -4.588 -1.816 1.00 92.94 201 THR A C 1
ATOM 1625 O O . THR A 1 201 ? -7.070 -4.527 -1.632 1.00 92.94 201 THR A O 1
ATOM 1628 N N . GLU A 1 202 ? -9.073 -3.536 -1.638 1.00 93.19 202 GLU A N 1
ATOM 1629 C CA . GLU A 1 202 ? -8.602 -2.242 -1.160 1.00 93.19 202 GLU A CA 1
ATOM 1630 C C . GLU A 1 202 ? -8.891 -2.052 0.326 1.00 93.19 202 GLU A C 1
ATOM 1632 O O . GLU A 1 202 ? -9.856 -2.583 0.876 1.00 93.19 202 GLU A O 1
ATOM 1637 N N . ARG A 1 203 ? -8.030 -1.278 0.992 1.00 94.44 203 ARG A N 1
ATOM 1638 C CA . ARG A 1 203 ? -8.171 -0.956 2.413 1.00 94.44 203 ARG A CA 1
ATOM 1639 C C . ARG A 1 203 ? -8.129 0.535 2.653 1.00 94.44 203 ARG A C 1
ATOM 1641 O O . ARG A 1 203 ? -7.339 1.254 2.045 1.00 94.44 203 ARG A O 1
ATOM 1648 N N . ARG A 1 204 ? -8.933 1.007 3.602 1.00 94.00 204 ARG A N 1
ATOM 1649 C CA . ARG A 1 204 ? -8.936 2.418 3.993 1.00 94.00 204 ARG A CA 1
ATOM 1650 C C . ARG A 1 204 ? -9.075 2.579 5.495 1.00 94.00 204 ARG A C 1
ATOM 1652 O O . ARG A 1 204 ? -9.934 1.962 6.112 1.00 94.00 204 ARG A O 1
ATOM 1659 N N . GLY A 1 205 ? -8.219 3.411 6.083 1.00 95.06 205 GLY A N 1
ATOM 1660 C CA . GLY A 1 205 ? -8.242 3.673 7.519 1.00 95.06 205 GLY A CA 1
ATOM 1661 C C . GLY A 1 205 ? -9.490 4.448 7.940 1.00 95.06 205 GLY A C 1
ATOM 1662 O O . GLY A 1 205 ? -9.921 5.374 7.248 1.00 95.06 205 GLY A O 1
ATOM 1663 N N . ILE A 1 206 ? -10.026 4.102 9.104 1.00 96.31 206 ILE A N 1
ATOM 1664 C CA . ILE A 1 206 ? -11.167 4.770 9.727 1.00 96.31 206 ILE A CA 1
ATOM 1665 C C . ILE A 1 206 ? -10.630 5.835 10.676 1.00 96.31 206 ILE A C 1
ATOM 1667 O O . ILE A 1 206 ? -9.915 5.536 11.635 1.00 96.31 206 ILE A O 1
ATOM 1671 N N . ARG A 1 207 ? -10.995 7.092 10.426 1.00 95.56 207 ARG A N 1
ATOM 1672 C CA . ARG A 1 207 ? -10.625 8.218 11.285 1.00 95.56 207 ARG A CA 1
ATOM 1673 C C . ARG A 1 207 ? -11.485 8.257 12.541 1.00 95.56 207 ARG A C 1
ATOM 1675 O O . ARG A 1 207 ? -10.964 8.426 13.638 1.00 95.56 207 ARG A O 1
ATOM 1682 N N . MET A 1 208 ? -12.795 8.140 12.371 1.00 95.25 208 MET A N 1
ATOM 1683 C CA . MET A 1 208 ? -13.762 8.196 13.463 1.00 95.25 208 MET A CA 1
ATOM 1684 C C . MET A 1 208 ? -15.028 7.458 13.061 1.00 95.25 208 MET A C 1
ATOM 1686 O O . MET A 1 208 ? -15.503 7.611 11.935 1.00 95.25 208 MET A O 1
ATOM 1690 N N . HIS A 1 209 ? -15.567 6.711 14.014 1.00 95.88 209 HIS A N 1
ATOM 1691 C CA . HIS A 1 209 ? -16.885 6.098 13.971 1.00 95.88 209 HIS A CA 1
ATOM 1692 C C . HIS A 1 209 ? -17.848 6.913 14.831 1.00 95.88 209 HIS A C 1
ATOM 1694 O O . HIS A 1 209 ? -17.515 7.186 15.982 1.00 95.88 209 HIS A O 1
ATOM 1700 N N . ASN A 1 210 ? -18.977 7.332 14.249 1.00 94.75 210 ASN A N 1
ATOM 1701 C CA . ASN A 1 210 ? -20.073 8.020 14.926 1.00 94.75 210 ASN A CA 1
ATOM 1702 C C . ASN A 1 210 ? -21.433 7.412 14.557 1.00 94.75 210 ASN A C 1
ATOM 1704 O O . ASN A 1 210 ? -21.933 7.667 13.461 1.00 94.75 210 ASN A O 1
ATOM 1708 N N . ASN A 1 211 ? -22.049 6.648 15.463 1.00 93.12 211 ASN A N 1
ATOM 1709 C CA . ASN A 1 211 ? -23.307 5.927 15.210 1.00 93.12 211 ASN A CA 1
ATOM 1710 C C . ASN A 1 211 ? -23.223 5.117 13.904 1.00 93.12 211 ASN A C 1
ATOM 1712 O O . ASN A 1 211 ? -22.353 4.266 13.786 1.00 93.12 211 ASN A O 1
ATOM 1716 N N . ASN A 1 212 ? -24.053 5.416 12.904 1.00 93.81 212 ASN A N 1
ATOM 1717 C CA . ASN A 1 212 ? -24.059 4.742 11.601 1.00 93.81 212 ASN A CA 1
ATOM 1718 C C . ASN A 1 212 ? -23.051 5.308 10.588 1.00 93.81 212 ASN A C 1
ATOM 1720 O O . ASN A 1 212 ? -23.028 4.869 9.442 1.00 93.81 212 ASN A O 1
ATOM 1724 N N . ASN A 1 213 ? -22.239 6.293 10.976 1.00 95.56 213 ASN A N 1
ATOM 1725 C CA . ASN A 1 213 ? -21.327 6.998 10.081 1.00 95.56 213 ASN A CA 1
ATOM 1726 C C . ASN A 1 213 ? -19.858 6.652 10.383 1.00 95.56 213 ASN A C 1
ATOM 1728 O O . ASN A 1 213 ? -19.404 6.732 11.528 1.00 95.56 213 ASN A O 1
ATOM 1732 N N . LEU A 1 214 ? -19.088 6.315 9.348 1.00 96.44 214 LEU A N 1
ATOM 1733 C CA . LEU A 1 214 ? -17.634 6.186 9.400 1.00 96.44 214 LEU A CA 1
ATOM 1734 C C . LEU A 1 214 ? -16.972 7.262 8.549 1.00 96.44 214 LEU A C 1
ATOM 1736 O O . LEU A 1 214 ? -17.103 7.280 7.328 1.00 96.44 214 LEU A O 1
ATOM 1740 N N . SER A 1 215 ? -16.156 8.096 9.186 1.00 96.12 215 SER A N 1
ATOM 1741 C CA . SER A 1 215 ? -15.262 9.013 8.479 1.00 96.12 215 SER A CA 1
ATOM 1742 C C . SER A 1 215 ? -13.952 8.315 8.111 1.00 96.12 215 SER A C 1
ATOM 1744 O O . SER A 1 215 ? -13.319 7.664 8.950 1.00 96.12 215 SER A O 1
ATOM 1746 N N . LEU A 1 216 ? -13.520 8.465 6.860 1.00 95.50 216 LEU A N 1
ATOM 1747 C CA . LEU A 1 216 ? -12.398 7.719 6.292 1.00 95.50 216 LEU A CA 1
ATOM 1748 C C . LEU A 1 216 ? -11.192 8.624 6.009 1.00 95.50 216 LEU A C 1
ATOM 1750 O O . LEU A 1 216 ? -11.323 9.801 5.661 1.00 95.50 216 LEU A O 1
ATOM 1754 N N . TYR A 1 217 ? -9.988 8.064 6.122 1.00 92.75 217 TYR A N 1
ATOM 1755 C CA . TYR A 1 217 ? -8.777 8.704 5.606 1.00 92.75 217 TYR A CA 1
ATOM 1756 C C . TYR A 1 217 ? -8.724 8.577 4.082 1.00 92.75 217 TYR A C 1
ATOM 1758 O O . TYR A 1 217 ? -8.895 7.488 3.549 1.00 92.75 217 TYR A O 1
ATOM 1766 N N . GLY A 1 218 ? -8.471 9.676 3.368 1.00 86.50 218 GLY A N 1
ATOM 1767 C CA . GLY A 1 218 ? -8.453 9.672 1.898 1.00 86.50 218 GLY A CA 1
ATOM 1768 C C . GLY A 1 218 ? -9.841 9.664 1.241 1.00 86.50 218 GLY A C 1
ATOM 1769 O O . GLY A 1 218 ? -9.928 9.569 0.025 1.00 86.50 218 GLY A O 1
ATOM 1770 N N . GLY A 1 219 ? -10.917 9.796 2.021 1.00 91.06 219 GLY A N 1
ATOM 1771 C CA . GLY A 1 219 ? -12.281 9.981 1.522 1.00 91.06 219 GLY A CA 1
ATOM 1772 C C . GLY A 1 219 ? -12.955 8.721 0.978 1.00 91.06 219 GLY A C 1
ATOM 1773 O O . GLY A 1 219 ? -12.642 7.604 1.390 1.00 91.06 219 GLY A O 1
ATOM 1774 N N . THR A 1 220 ? -13.923 8.895 0.080 1.00 92.31 220 THR A N 1
ATOM 1775 C CA . THR A 1 220 ? -14.824 7.824 -0.398 1.00 92.31 220 THR A CA 1
ATOM 1776 C C . THR A 1 220 ? -14.548 7.358 -1.827 1.00 92.31 220 THR A C 1
ATOM 1778 O O . THR A 1 220 ? -15.331 6.604 -2.393 1.00 92.31 220 THR A O 1
ATOM 1781 N N . TYR A 1 221 ? -13.401 7.724 -2.409 1.00 89.50 221 TYR A N 1
ATOM 1782 C CA . TYR A 1 221 ? -13.017 7.277 -3.752 1.00 89.50 221 TYR A CA 1
ATOM 1783 C C . TYR A 1 221 ? -13.073 5.745 -3.884 1.00 89.50 221 TYR A C 1
ATOM 1785 O O . TYR A 1 221 ? -12.537 5.034 -3.031 1.00 89.50 221 TYR A O 1
ATOM 1793 N N . GLY A 1 222 ? -13.712 5.242 -4.940 1.00 87.75 222 GLY A N 1
ATOM 1794 C CA . GLY A 1 222 ? -13.876 3.805 -5.188 1.00 87.75 222 GLY A CA 1
ATOM 1795 C C . GLY A 1 222 ? -14.972 3.117 -4.366 1.00 87.75 222 GLY A C 1
ATOM 1796 O O . GLY A 1 222 ? -15.167 1.918 -4.525 1.00 87.75 222 GLY A O 1
ATOM 1797 N N . LEU A 1 223 ? -15.699 3.853 -3.518 1.00 93.50 223 LEU A N 1
ATOM 1798 C CA . LEU A 1 223 ? -16.888 3.360 -2.824 1.00 93.50 223 LEU A CA 1
ATOM 1799 C C . LEU A 1 223 ? -18.149 3.804 -3.571 1.00 93.50 223 LEU A C 1
ATOM 1801 O O . LEU A 1 223 ? -18.177 4.866 -4.191 1.00 93.50 223 LEU A O 1
ATOM 1805 N N . SER A 1 224 ? -19.198 2.994 -3.490 1.00 94.38 224 SER A N 1
ATOM 1806 C CA . SER A 1 224 ? -20.517 3.301 -4.046 1.00 94.38 224 SER A CA 1
ATOM 1807 C C . SER A 1 224 ? -21.611 2.822 -3.094 1.00 94.38 224 SER A C 1
ATOM 1809 O O . SER A 1 224 ? -21.367 1.968 -2.241 1.00 94.38 224 SER A O 1
ATOM 1811 N N . VAL A 1 225 ? -22.803 3.407 -3.209 1.00 96.44 225 VAL A N 1
ATOM 1812 C CA . VAL A 1 225 ? -23.986 2.925 -2.484 1.00 96.44 225 VAL A CA 1
ATOM 1813 C C . VAL A 1 225 ? -24.325 1.524 -2.995 1.00 96.44 225 VAL A C 1
ATOM 1815 O O . VAL A 1 225 ? -24.272 1.286 -4.200 1.00 96.44 225 VAL A O 1
ATOM 1818 N N . GLY A 1 226 ? -24.622 0.600 -2.084 1.00 95.06 226 GLY A N 1
ATOM 1819 C CA . GLY A 1 226 ? -24.820 -0.820 -2.381 1.00 95.06 226 GLY A CA 1
ATOM 1820 C C . GLY A 1 226 ? -23.544 -1.667 -2.352 1.00 95.06 226 GLY A C 1
ATOM 1821 O O . GLY A 1 226 ? -23.610 -2.890 -2.453 1.00 95.06 226 GLY A O 1
ATOM 1822 N N . LEU A 1 227 ? -22.364 -1.053 -2.194 1.00 96.12 227 LEU A N 1
ATOM 1823 C CA . LEU A 1 227 ? -21.117 -1.805 -2.072 1.00 96.12 227 LEU A CA 1
ATOM 1824 C C . LEU A 1 227 ? -21.046 -2.509 -0.712 1.00 96.12 227 LEU A C 1
ATOM 1826 O O . LEU A 1 227 ? -21.250 -1.888 0.335 1.00 96.12 227 LEU A O 1
ATOM 1830 N N . ILE A 1 228 ? -20.686 -3.791 -0.742 1.00 96.25 228 ILE A N 1
ATOM 1831 C CA . ILE A 1 228 ? -20.443 -4.594 0.454 1.00 96.25 228 ILE A CA 1
ATOM 1832 C C . ILE A 1 228 ? -19.019 -4.346 0.954 1.00 96.25 228 ILE A C 1
ATOM 1834 O O . ILE A 1 228 ? -18.047 -4.459 0.203 1.00 96.25 228 ILE A O 1
ATOM 1838 N N . ILE A 1 229 ? -18.896 -4.035 2.241 1.00 96.75 229 ILE A N 1
ATOM 1839 C CA . ILE A 1 229 ? -17.629 -3.781 2.919 1.00 96.75 229 ILE A CA 1
ATOM 1840 C C . ILE A 1 229 ? -17.466 -4.664 4.156 1.00 96.75 229 ILE A C 1
ATOM 1842 O O . ILE A 1 229 ? -18.429 -5.074 4.809 1.00 96.75 229 ILE A O 1
ATOM 1846 N N . ASN A 1 230 ? -16.207 -4.899 4.511 1.00 96.94 230 ASN A N 1
ATOM 1847 C CA . ASN A 1 230 ? -15.806 -5.513 5.767 1.00 96.94 230 ASN A CA 1
ATOM 1848 C C . ASN A 1 230 ? -15.171 -4.443 6.653 1.00 96.94 230 ASN A C 1
ATOM 1850 O O . ASN A 1 230 ? -14.267 -3.724 6.222 1.00 96.94 230 ASN A O 1
ATOM 1854 N N . VAL A 1 231 ? -15.623 -4.329 7.897 1.00 97.06 231 VAL A N 1
ATOM 1855 C CA . VAL A 1 231 ? -15.164 -3.294 8.827 1.00 97.06 231 VAL A CA 1
ATOM 1856 C C . VAL A 1 231 ? -14.385 -3.947 9.961 1.00 97.06 231 VAL A C 1
ATOM 1858 O O . VAL A 1 231 ? -14.874 -4.851 10.640 1.00 97.06 231 VAL A O 1
ATOM 1861 N N . TYR A 1 232 ? -13.157 -3.479 10.172 1.00 97.06 232 TYR A N 1
ATOM 1862 C CA . TYR A 1 232 ? -12.265 -3.960 11.220 1.00 97.06 232 TYR A CA 1
ATOM 1863 C C . TYR A 1 232 ? -12.169 -2.928 12.346 1.00 97.06 232 TYR A C 1
ATOM 1865 O O . TYR A 1 232 ? -11.956 -1.743 12.069 1.00 97.06 232 TYR A O 1
ATOM 1873 N N . PRO A 1 233 ? -12.290 -3.342 13.619 1.00 96.50 233 PRO A N 1
ATOM 1874 C CA . PRO A 1 233 ? -12.171 -2.429 14.743 1.00 96.50 233 PRO A CA 1
ATOM 1875 C C . PRO A 1 233 ? -10.779 -1.823 14.884 1.00 96.50 233 PRO A C 1
ATOM 1877 O O . PRO A 1 233 ? -9.769 -2.438 14.551 1.00 96.50 233 PRO A O 1
ATOM 1880 N N . GLY A 1 234 ? -10.725 -0.625 15.461 1.00 96.06 234 GLY A N 1
ATOM 1881 C CA . GLY A 1 234 ? -9.465 0.016 15.826 1.00 96.06 234 GLY A CA 1
ATOM 1882 C C . GLY A 1 234 ? -9.049 -0.203 17.274 1.00 96.06 234 GLY A C 1
ATOM 1883 O O . GLY A 1 234 ? -9.747 -0.845 18.063 1.00 96.06 234 GLY A O 1
ATOM 1884 N N . CYS A 1 235 ? -7.900 0.358 17.633 1.00 94.88 235 CYS A N 1
ATOM 1885 C CA . CYS A 1 235 ? -7.371 0.379 18.991 1.00 94.88 235 CYS A CA 1
ATOM 1886 C C . CYS A 1 235 ? -6.859 1.792 19.292 1.00 94.88 235 CYS A C 1
ATOM 1888 O O . CYS A 1 235 ? -6.242 2.424 18.440 1.00 94.88 235 CYS A O 1
ATOM 1890 N N . ASP A 1 236 ? -7.119 2.286 20.500 1.00 94.44 236 ASP A N 1
ATOM 1891 C CA . ASP A 1 236 ? -6.648 3.581 21.015 1.00 94.44 236 ASP A CA 1
ATOM 1892 C C . ASP A 1 236 ? -5.288 3.472 21.739 1.00 94.44 236 ASP A C 1
ATOM 1894 O O . ASP A 1 236 ? -4.788 4.435 22.334 1.00 94.44 236 ASP A O 1
ATOM 1898 N N . ASN A 1 237 ? -4.693 2.279 21.682 1.00 94.56 237 ASN A N 1
ATOM 1899 C CA . ASN A 1 237 ? -3.431 1.887 22.291 1.00 94.56 237 ASN A CA 1
ATOM 1900 C C . ASN A 1 237 ? -3.442 1.955 23.828 1.00 94.56 237 ASN A C 1
ATOM 1902 O O . ASN A 1 237 ? -2.375 2.104 24.431 1.00 94.56 237 ASN A O 1
ATOM 1906 N N . THR A 1 238 ? -4.610 1.832 24.468 1.00 94.94 238 THR A N 1
ATOM 1907 C CA . THR A 1 238 ? -4.732 1.728 25.930 1.00 94.94 238 THR A CA 1
ATOM 1908 C C . THR A 1 238 ? -4.878 0.277 26.387 1.00 94.94 238 THR A C 1
ATOM 1910 O O . THR A 1 238 ? -5.377 -0.583 25.659 1.00 94.94 238 THR A O 1
ATOM 1913 N N . ILE A 1 239 ? -4.436 -0.010 27.617 1.00 95.50 239 ILE A N 1
ATOM 1914 C CA . ILE A 1 239 ? -4.567 -1.352 28.204 1.00 95.50 239 ILE A CA 1
ATOM 1915 C C . ILE A 1 239 ? -6.036 -1.750 28.397 1.00 95.50 239 ILE A C 1
ATOM 1917 O O . ILE A 1 239 ? -6.382 -2.904 28.178 1.00 95.50 239 ILE A O 1
ATOM 1921 N N . ASN A 1 240 ? -6.909 -0.786 28.711 1.00 95.44 240 ASN A N 1
ATOM 1922 C CA . ASN A 1 240 ? -8.336 -1.028 28.911 1.00 95.44 240 ASN A CA 1
ATOM 1923 C C . ASN A 1 240 ? -9.012 -1.540 27.632 1.00 95.44 240 ASN A C 1
ATOM 1925 O O . ASN A 1 240 ? -9.750 -2.518 27.667 1.00 95.44 240 ASN A O 1
ATOM 1929 N N . THR A 1 241 ? -8.714 -0.925 26.484 1.00 94.94 241 THR A N 1
ATOM 1930 C CA . THR A 1 241 ? -9.198 -1.416 25.187 1.00 94.94 241 THR A CA 1
ATOM 1931 C C . THR A 1 241 ? -8.553 -2.751 24.831 1.00 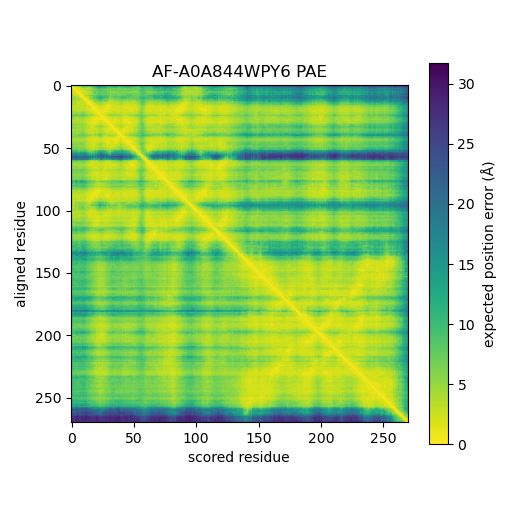94.94 241 THR A C 1
ATOM 1933 O O . THR A 1 241 ? -9.226 -3.645 24.328 1.00 94.94 241 THR A O 1
ATOM 1936 N N . CYS A 1 242 ? -7.257 -2.919 25.107 1.00 95.81 242 CYS A N 1
ATOM 1937 C CA . CYS A 1 242 ? -6.553 -4.175 24.850 1.00 95.81 242 CYS A CA 1
ATOM 1938 C C . CYS A 1 242 ? -7.188 -5.357 25.597 1.00 95.81 242 CYS A C 1
ATOM 1940 O O . CYS A 1 242 ? -7.278 -6.448 25.035 1.00 95.81 242 CYS A O 1
ATOM 1942 N N . GLU A 1 243 ? -7.650 -5.129 26.827 1.00 96.38 243 GLU A N 1
ATOM 1943 C CA . GLU A 1 243 ? -8.321 -6.138 27.638 1.00 96.38 243 GLU A CA 1
ATOM 1944 C C . GLU A 1 243 ? -9.779 -6.330 27.238 1.00 96.38 243 GLU A C 1
ATOM 1946 O O . GLU A 1 243 ? -10.156 -7.377 26.721 1.00 96.38 243 GLU A O 1
ATOM 1951 N N . ASN A 1 244 ? -10.597 -5.292 27.386 1.00 95.06 244 ASN A N 1
ATOM 1952 C CA . ASN A 1 244 ? -12.046 -5.446 27.288 1.00 95.06 244 ASN A CA 1
ATOM 1953 C C . ASN A 1 244 ? -12.521 -5.721 25.859 1.00 95.06 244 ASN A C 1
ATOM 1955 O O . ASN A 1 244 ? -13.545 -6.366 25.661 1.00 95.06 244 ASN A O 1
ATOM 1959 N N . LYS A 1 245 ? -11.802 -5.211 24.850 1.00 94.75 245 LYS A N 1
ATOM 1960 C CA . LYS A 1 245 ? -12.203 -5.342 23.445 1.00 94.75 245 LYS A CA 1
ATOM 1961 C C . LYS A 1 245 ? -11.536 -6.513 22.738 1.00 94.75 245 LYS A C 1
ATOM 1963 O O . LYS A 1 245 ? -12.156 -7.110 21.866 1.00 94.75 245 LYS A O 1
ATOM 1968 N N . PHE A 1 246 ? -10.273 -6.796 23.061 1.00 96.25 246 PHE A N 1
ATOM 1969 C CA . PHE A 1 246 ? -9.463 -7.782 22.337 1.00 96.25 246 PHE A CA 1
ATOM 1970 C C . PHE A 1 246 ? -8.989 -8.964 23.191 1.00 96.25 246 PHE A C 1
ATOM 1972 O O . PHE A 1 246 ? -8.375 -9.876 22.633 1.00 96.25 246 PHE A O 1
ATOM 1979 N N . ASN A 1 247 ? -9.235 -8.946 24.507 1.00 96.44 247 ASN A N 1
ATOM 1980 C CA . ASN A 1 247 ? -8.760 -9.943 25.471 1.00 96.44 247 ASN A CA 1
ATOM 1981 C C . ASN A 1 247 ? -7.267 -10.282 25.283 1.00 96.44 247 ASN A C 1
ATOM 1983 O O . ASN A 1 247 ? -6.869 -11.440 25.151 1.00 96.44 247 ASN A O 1
ATOM 1987 N N . ASN A 1 248 ? -6.439 -9.242 25.141 1.00 96.38 248 ASN A N 1
ATOM 1988 C CA . ASN A 1 248 ? -5.048 -9.364 24.704 1.00 96.38 248 ASN A CA 1
ATOM 1989 C C . ASN A 1 248 ? -4.064 -8.594 25.600 1.00 96.38 248 ASN A C 1
ATOM 1991 O O . ASN A 1 248 ? -2.977 -8.220 25.154 1.00 96.38 248 ASN A O 1
ATOM 1995 N N . HIS A 1 249 ? -4.422 -8.329 26.860 1.00 94.81 249 HIS A N 1
ATOM 1996 C CA . HIS A 1 249 ? -3.567 -7.589 27.796 1.00 94.81 249 HIS A CA 1
ATOM 1997 C C . HIS A 1 249 ? -2.166 -8.206 27.958 1.00 94.81 249 HIS A C 1
ATOM 1999 O O . HIS A 1 249 ? -1.191 -7.471 28.088 1.00 94.81 249 HIS A O 1
ATOM 2005 N N . LEU A 1 250 ? -2.037 -9.537 27.870 1.00 95.56 250 LEU A N 1
ATOM 2006 C CA . LEU A 1 250 ? -0.753 -10.244 27.983 1.00 95.56 250 LEU A CA 1
ATOM 2007 C C . LEU A 1 250 ? 0.257 -9.875 26.884 1.00 95.56 250 LEU A C 1
ATOM 2009 O O . LEU A 1 250 ? 1.461 -9.976 27.102 1.00 95.56 250 LEU A O 1
ATOM 2013 N N . ASN A 1 251 ? -0.209 -9.447 25.704 1.00 95.81 251 ASN A N 1
ATOM 2014 C CA . ASN A 1 251 ? 0.654 -8.995 24.605 1.00 95.81 251 ASN A CA 1
ATOM 2015 C C . ASN A 1 251 ? 0.703 -7.455 24.504 1.00 95.81 251 ASN A C 1
ATOM 2017 O O . ASN A 1 251 ? 1.071 -6.904 23.462 1.00 95.81 251 ASN A O 1
ATOM 2021 N N . TYR A 1 252 ? 0.308 -6.740 25.562 1.00 95.50 252 TYR A N 1
ATOM 2022 C CA . TYR A 1 252 ? 0.406 -5.287 25.620 1.00 95.50 252 TYR A CA 1
ATOM 2023 C C . TYR A 1 252 ? 1.876 -4.852 25.707 1.00 95.50 252 TYR A C 1
ATOM 2025 O O . TYR A 1 252 ? 2.589 -5.206 26.638 1.00 95.50 252 TYR A O 1
ATOM 2033 N N . GLY A 1 253 ? 2.333 -4.055 24.737 1.00 93.31 253 GLY A N 1
ATOM 2034 C CA . GLY A 1 253 ? 3.736 -3.632 24.646 1.00 93.31 253 GLY A CA 1
ATOM 2035 C C . GLY A 1 253 ? 4.081 -2.324 25.361 1.00 93.31 253 GLY A C 1
ATOM 2036 O O . GLY A 1 253 ? 5.208 -1.855 25.233 1.00 93.31 253 GLY A O 1
ATOM 2037 N N . GLY A 1 254 ? 3.112 -1.672 26.007 1.00 93.62 254 GLY A N 1
ATOM 2038 C CA . GLY A 1 254 ? 3.320 -0.405 26.715 1.00 93.62 254 GLY A CA 1
ATOM 2039 C C . GLY A 1 254 ? 3.528 -0.590 28.220 1.00 93.62 254 GLY A C 1
ATOM 2040 O O . GLY A 1 254 ? 3.358 -1.676 28.766 1.00 93.62 254 GLY A O 1
ATOM 2041 N N . CYS A 1 255 ? 3.818 0.508 28.913 1.00 92.94 255 CYS A N 1
ATOM 2042 C CA . CYS A 1 255 ? 4.045 0.539 30.359 1.00 92.94 255 CYS A CA 1
ATOM 2043 C C . CYS A 1 255 ? 2.982 1.418 31.047 1.00 92.94 255 CYS A C 1
ATOM 2045 O O . CYS A 1 255 ? 3.244 2.595 31.311 1.00 92.94 255 CYS A O 1
ATOM 2047 N N . PRO A 1 256 ? 1.768 0.905 31.335 1.00 91.00 256 PRO A N 1
ATOM 2048 C CA . PRO A 1 256 ? 0.637 1.737 31.764 1.00 91.00 256 PRO A CA 1
ATOM 2049 C C . PRO A 1 256 ? 0.898 2.443 33.103 1.00 91.00 256 PRO A C 1
ATOM 2051 O O . PRO A 1 256 ? 0.485 3.585 33.291 1.00 91.00 256 PRO A O 1
ATOM 2054 N N . HIS A 1 257 ? 1.661 1.803 33.992 1.00 89.56 257 HIS A N 1
ATOM 2055 C CA . HIS A 1 257 ? 2.029 2.325 35.310 1.00 89.56 257 HIS A CA 1
ATOM 2056 C C . HIS A 1 257 ? 3.323 3.154 35.312 1.00 89.56 257 HIS A C 1
ATOM 2058 O O . HIS A 1 257 ? 3.845 3.464 36.380 1.00 89.56 257 HIS A O 1
ATOM 2064 N N . MET A 1 258 ? 3.863 3.525 34.142 1.00 88.38 258 MET A N 1
ATOM 2065 C CA . MET A 1 258 ? 5.091 4.319 34.066 1.00 88.38 258 MET A CA 1
ATOM 2066 C C . MET A 1 258 ? 4.917 5.650 34.825 1.00 88.38 258 MET A C 1
ATOM 2068 O O . MET A 1 258 ? 4.018 6.434 34.474 1.00 88.38 258 MET A O 1
ATOM 2072 N N . PRO A 1 259 ? 5.750 5.936 35.844 1.00 82.75 259 PRO A N 1
ATOM 2073 C CA . PRO A 1 259 ? 5.621 7.147 36.643 1.00 82.75 259 PRO A CA 1
ATOM 2074 C C . PRO A 1 259 ? 5.808 8.387 35.763 1.00 82.75 259 PRO A C 1
ATOM 2076 O O . PRO A 1 259 ? 6.598 8.396 34.827 1.00 82.75 259 PRO A O 1
ATOM 2079 N N . GLY A 1 260 ? 5.041 9.443 36.041 1.00 81.31 260 GLY A N 1
ATOM 2080 C CA . GLY A 1 260 ? 5.109 10.706 35.289 1.00 81.31 260 GLY A CA 1
ATOM 2081 C C . GLY A 1 260 ? 6.207 11.657 35.768 1.00 81.31 260 GLY A C 1
ATOM 2082 O O . GLY A 1 260 ? 6.252 12.799 35.326 1.00 81.31 260 GLY A O 1
ATOM 2083 N N . LYS A 1 261 ? 7.044 11.220 36.714 1.00 76.88 261 LYS A N 1
ATOM 2084 C CA . LYS A 1 261 ? 8.118 12.027 37.292 1.00 76.88 261 LYS A CA 1
ATOM 2085 C C . LYS A 1 261 ? 9.429 11.683 36.598 1.00 76.88 261 LYS A C 1
ATOM 2087 O O . LYS A 1 261 ? 9.753 10.508 36.447 1.00 76.88 261 LYS A O 1
ATOM 2092 N N . SER A 1 262 ? 10.172 12.712 36.197 1.00 72.75 262 SER A N 1
ATOM 2093 C CA . SER A 1 262 ? 11.534 12.526 35.700 1.00 72.75 262 SER A CA 1
ATOM 2094 C C . SER A 1 262 ? 12.411 11.982 36.832 1.00 72.75 262 SER A C 1
ATOM 2096 O O . SER A 1 262 ? 12.382 12.564 37.920 1.00 72.75 262 SER A O 1
ATOM 2098 N N . PRO A 1 263 ? 13.224 10.937 36.597 1.00 68.06 263 PRO A N 1
ATOM 2099 C CA . PRO A 1 263 ? 14.196 10.469 37.585 1.00 68.06 263 PRO A CA 1
ATOM 2100 C C . PRO A 1 263 ? 15.269 11.527 37.900 1.00 68.06 263 PRO A C 1
ATOM 2102 O O . PRO A 1 263 ? 15.946 11.422 38.915 1.00 68.06 263 PRO A O 1
ATOM 2105 N N . TYR A 1 264 ? 15.401 12.564 37.063 1.00 72.38 264 TYR A N 1
ATOM 2106 C CA . TYR A 1 264 ? 16.323 13.689 37.261 1.00 72.38 264 TYR A CA 1
ATOM 2107 C C . TYR A 1 264 ? 15.699 14.871 38.007 1.00 72.38 264 TYR A C 1
ATOM 2109 O O . TYR A 1 264 ? 16.395 15.823 38.353 1.00 72.38 264 TYR A O 1
ATOM 2117 N N . SER A 1 265 ? 14.388 14.841 38.255 1.00 71.25 265 SER A N 1
ATOM 2118 C CA . SER A 1 265 ? 13.764 15.822 39.133 1.00 71.25 265 SER A CA 1
ATOM 2119 C C . SER A 1 265 ? 14.124 15.438 40.563 1.00 71.25 265 SER A C 1
ATOM 2121 O O . SER A 1 265 ? 13.564 14.475 41.087 1.00 71.25 265 SER A O 1
ATOM 2123 N N . ILE A 1 266 ? 15.055 16.176 41.182 1.00 66.12 266 ILE A N 1
ATOM 2124 C CA . ILE A 1 266 ? 15.383 16.042 42.608 1.00 66.12 266 ILE A CA 1
ATOM 2125 C C . ILE A 1 266 ? 14.071 16.145 43.380 1.00 66.12 266 ILE A C 1
ATOM 2127 O O . ILE A 1 266 ? 13.486 17.216 43.536 1.00 66.12 266 ILE A O 1
ATOM 2131 N N . THR A 1 267 ? 13.571 14.997 43.815 1.00 62.53 267 THR A N 1
ATOM 2132 C CA . THR A 1 267 ? 12.456 14.940 44.741 1.00 62.53 267 THR A CA 1
ATOM 2133 C C . THR A 1 267 ? 13.119 15.102 46.093 1.00 62.53 267 THR A C 1
ATOM 2135 O O . THR A 1 267 ? 13.832 14.195 46.518 1.00 62.53 267 THR A O 1
ATOM 2138 N N . LYS A 1 268 ? 12.986 16.277 46.720 1.00 60.97 268 LYS A N 1
ATOM 2139 C CA . LYS A 1 268 ? 13.406 16.440 48.112 1.00 60.97 268 LYS A CA 1
ATOM 2140 C C . LYS A 1 268 ? 12.611 15.426 48.935 1.00 60.97 268 LYS A C 1
ATOM 2142 O O . LYS A 1 268 ? 11.406 15.563 49.115 1.00 60.97 268 LYS A O 1
ATOM 2147 N N . LEU A 1 269 ? 13.275 14.335 49.299 1.00 58.34 269 LEU A N 1
ATOM 2148 C CA . LEU A 1 269 ? 12.925 13.571 50.481 1.00 58.34 269 LEU A CA 1
ATOM 2149 C C . LEU A 1 269 ? 13.321 14.505 51.627 1.00 58.34 269 LEU A C 1
ATOM 2151 O O . LEU A 1 269 ? 14.483 14.901 51.655 1.00 58.34 269 LEU A O 1
ATOM 2155 N N . PHE A 1 270 ? 12.358 14.870 52.477 1.00 51.59 270 PHE A N 1
ATOM 2156 C CA . PHE A 1 270 ? 12.400 15.912 53.523 1.00 51.59 270 PHE A CA 1
ATOM 2157 C C . PHE A 1 270 ? 11.997 17.321 53.059 1.00 51.59 270 PHE A C 1
ATOM 2159 O O . PHE A 1 270 ? 12.725 17.961 52.263 1.00 51.59 270 PHE A O 1
#

Nearest PDB structures (foldseek):
  8rk3-assembly1_g  TM=9.230E-01  e=3.908E-26  Pseudomonas phage JBD30
  8vjh-assembly1_D  TM=9.088E-01  e=7.950E-24  Chivirus chi
  8gtc-assembly1_R  TM=8.312E-01  e=1.043E-12  Dinoroseobacter phage vB_DshS-R4C
  6tba-assembly1_7A  TM=7.829E-01  e=4.625E-13  Rhodobacter capsulatus SB 1003
  8xcg-assembly1_N  TM=7.092E-01  e=4.111E-06  Escherichia phage Lambda

Radius of gyration: 24.98 Å; Cα contacts (8 Å, |Δi|>4): 525; chains: 1; bounding box: 58×37×86 Å

Solvent-accessible surface area (backbone atoms only — not comparable to full-atom values): 15642 Å² total; per-residue (Å²): 107,56,73,66,60,31,75,75,36,94,78,72,56,47,82,41,52,36,41,41,40,34,47,92,93,48,76,48,42,34,20,55,46,97,56,63,45,78,54,93,95,36,74,25,42,45,46,80,49,50,63,78,63,87,66,92,60,89,79,62,55,50,44,35,38,34,46,51,84,37,70,77,54,50,49,55,70,72,65,65,65,68,64,75,38,34,38,38,34,29,39,35,45,78,88,35,83,72,65,60,74,41,79,78,46,57,32,33,60,76,48,67,43,72,90,50,90,68,36,26,40,35,37,32,41,36,59,61,63,61,71,73,50,82,71,86,80,74,68,94,41,51,49,36,71,58,55,87,55,33,87,72,38,60,49,60,63,82,81,60,51,49,66,78,43,46,29,72,40,70,55,78,38,31,39,28,35,86,63,60,90,91,61,60,72,44,50,39,23,56,14,35,39,38,36,71,47,96,93,37,87,40,57,39,45,25,66,39,32,52,75,45,34,38,34,36,55,83,33,38,80,83,63,55,71,70,41,60,30,31,43,31,58,32,66,90,36,43,68,65,54,32,33,79,74,63,73,37,53,90,44,56,71,35,38,78,82,62,73,92,67,60,92,82,56,83,71,74,82,122

pLDDT: mean 90.02, std 8.23, range [51.59, 97.06]